Protein AF-A0A932P648-F1 (afdb_monomer_lite)

Foldseek 3Di:
DADDDDCLLDLPQVLLSLLLQLLSLLLRLLVVLAPPPCQLVSLLLSLQQCLLSLVLSLQLLLQLCVQLVPPCSVVSVVLSVVVNVVSVVLNVLCVVPSVSDGSVVVSVVCCVRVVCCSNPVSNVCSVSRVVRVRSSCSSVCRDLLDPDPQLVPDPLCVAAEEEEALPPSLSSNVVSLSVSNPRDHYDYDQALVVVVVVLVPDQHQAYEHEQDRPPDGVLVSLLVQCPDDPSSNPHAYEYEYADDDPVVQVSSVVSPHPYYDYPPDYSSNVSNRVSVRND

Structure (mmCIF, N/CA/C/O backbone):
data_AF-A0A932P648-F1
#
_entry.id   AF-A0A932P648-F1
#
loop_
_atom_site.group_PDB
_atom_site.id
_atom_site.type_symbol
_atom_site.label_atom_id
_atom_site.label_alt_id
_atom_site.label_comp_id
_atom_site.label_asym_id
_atom_site.label_entity_id
_atom_site.label_seq_id
_atom_site.pdbx_PDB_ins_code
_atom_site.Cartn_x
_atom_site.Cartn_y
_atom_site.Cartn_z
_atom_site.occupancy
_atom_site.B_iso_or_equiv
_atom_site.auth_seq_id
_atom_site.auth_comp_id
_atom_site.auth_asym_id
_atom_site.auth_atom_id
_atom_site.pdbx_PDB_model_num
ATOM 1 N N . MET A 1 1 ? 10.323 17.912 -2.238 1.00 56.91 1 MET A N 1
ATOM 2 C CA . MET A 1 1 ? 9.062 17.695 -2.976 1.00 56.91 1 MET A CA 1
ATOM 3 C C . MET A 1 1 ? 8.984 16.226 -3.322 1.00 56.91 1 MET A C 1
ATOM 5 O O . MET A 1 1 ? 9.987 15.708 -3.800 1.00 56.91 1 MET A O 1
ATOM 9 N N . GLY A 1 2 ? 7.863 15.578 -3.004 1.00 78.69 2 GLY A N 1
ATOM 10 C CA . GLY A 1 2 ? 7.605 14.198 -3.418 1.00 78.69 2 GLY A CA 1
ATOM 11 C C . GLY A 1 2 ? 7.355 14.097 -4.922 1.00 78.69 2 GLY A C 1
ATOM 12 O O . GLY A 1 2 ? 7.177 15.110 -5.605 1.00 78.69 2 GLY A O 1
ATOM 13 N N . ILE A 1 3 ? 7.339 12.875 -5.432 1.00 87.62 3 ILE A N 1
ATOM 14 C CA . ILE A 1 3 ? 6.993 12.567 -6.816 1.00 87.62 3 ILE A CA 1
ATOM 15 C C . ILE A 1 3 ? 5.484 12.716 -6.981 1.00 87.62 3 ILE A C 1
ATOM 17 O O . ILE A 1 3 ? 4.698 12.125 -6.244 1.00 87.62 3 ILE A O 1
ATOM 21 N N . THR A 1 4 ? 5.071 13.516 -7.956 1.00 90.38 4 THR A N 1
ATOM 22 C CA . THR A 1 4 ? 3.659 13.676 -8.312 1.00 90.38 4 THR A CA 1
ATOM 23 C C . THR A 1 4 ? 3.387 12.878 -9.577 1.00 90.38 4 THR A C 1
ATOM 25 O O . THR A 1 4 ? 4.132 13.011 -10.550 1.00 90.38 4 THR A O 1
ATOM 28 N N . TRP A 1 5 ? 2.333 12.057 -9.565 1.00 92.81 5 TRP A N 1
ATOM 29 C CA . TRP A 1 5 ? 1.884 11.353 -10.764 1.00 92.81 5 TRP A CA 1
ATOM 30 C C . TRP A 1 5 ? 1.593 12.344 -11.893 1.00 92.81 5 TRP A C 1
ATOM 32 O O . TRP A 1 5 ? 1.026 13.415 -11.669 1.00 92.81 5 TRP A O 1
ATOM 42 N N . SER A 1 6 ? 1.939 11.965 -13.117 1.00 93.38 6 SER A N 1
ATOM 43 C CA . SER A 1 6 ? 1.553 12.700 -14.316 1.00 93.38 6 SER A CA 1
ATOM 44 C C . SER A 1 6 ? 1.152 11.725 -15.412 1.00 93.38 6 SER A C 1
ATOM 46 O O . SER A 1 6 ? 1.630 10.596 -15.439 1.00 93.38 6 SER A O 1
ATOM 48 N N . GLU A 1 7 ? 0.340 12.176 -16.365 1.00 92.69 7 GLU A N 1
ATOM 49 C CA . GLU A 1 7 ? -0.078 11.352 -17.510 1.00 92.69 7 GLU A CA 1
ATOM 50 C C . GLU A 1 7 ? 1.094 10.872 -18.382 1.00 92.69 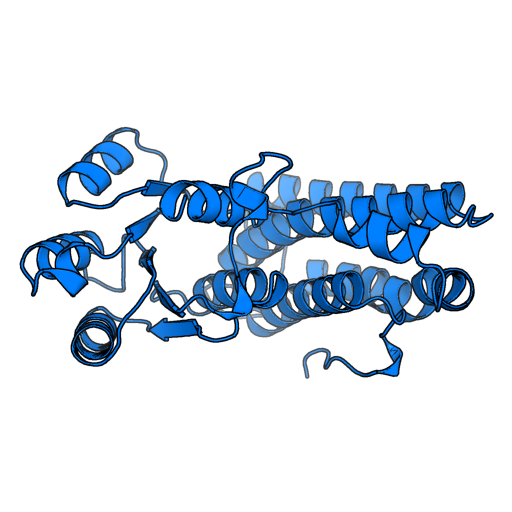7 GLU A C 1
ATOM 52 O O . GLU A 1 7 ? 0.955 9.911 -19.130 1.00 92.69 7 GLU A O 1
ATOM 57 N N . MET A 1 8 ? 2.277 11.485 -18.262 1.00 92.56 8 MET A N 1
ATOM 58 C CA . MET A 1 8 ? 3.493 11.002 -18.928 1.00 92.56 8 MET A CA 1
ATOM 59 C C . MET A 1 8 ? 4.001 9.670 -18.357 1.00 92.56 8 MET A C 1
ATOM 61 O O . MET A 1 8 ? 4.773 8.989 -19.021 1.00 92.56 8 MET A O 1
ATOM 65 N N . MET A 1 9 ? 3.585 9.314 -17.140 1.00 95.06 9 MET A N 1
ATOM 66 C CA . MET A 1 9 ? 3.902 8.040 -16.490 1.00 95.06 9 MET A CA 1
ATOM 67 C C . MET A 1 9 ? 2.865 6.955 -16.813 1.00 95.06 9 MET A C 1
ATOM 69 O O . MET A 1 9 ? 3.067 5.808 -16.438 1.00 95.06 9 MET A O 1
ATOM 73 N N . SER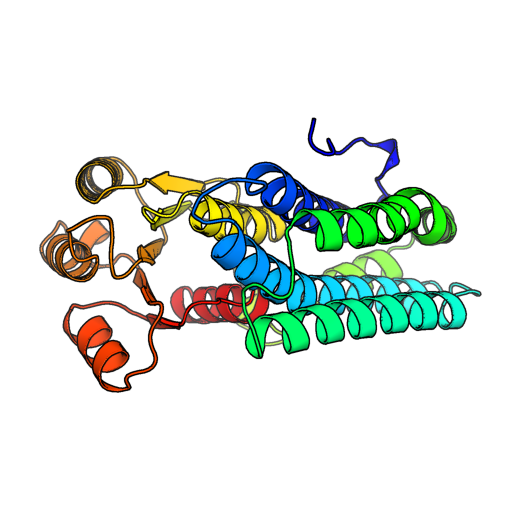 A 1 10 ? 1.769 7.287 -17.510 1.00 96.44 10 SER A N 1
ATOM 74 C CA . SER A 1 10 ? 0.724 6.318 -17.855 1.00 96.44 10 SER A CA 1
ATOM 75 C C . SER A 1 10 ? 1.139 5.424 -19.021 1.00 96.44 10 SER A C 1
ATOM 77 O O . SER A 1 10 ? 1.406 5.884 -20.142 1.00 96.44 10 SER A O 1
ATOM 79 N N . VAL A 1 11 ? 1.067 4.116 -18.792 1.00 96.25 11 VAL A N 1
ATOM 80 C CA . VAL A 1 11 ? 1.229 3.095 -19.836 1.00 96.25 11 VAL A CA 1
ATOM 81 C C . VAL A 1 11 ? -0.080 2.812 -20.579 1.00 96.25 11 VAL A C 1
ATOM 83 O O . VAL A 1 11 ? -0.128 1.975 -21.480 1.00 96.25 11 VAL A O 1
ATOM 86 N N . GLY A 1 12 ? -1.153 3.536 -20.247 1.00 93.94 12 GLY A N 1
ATOM 87 C CA . GLY A 1 12 ? -2.470 3.400 -20.869 1.00 93.94 12 GLY A CA 1
ATOM 88 C C . GLY A 1 12 ? -3.241 2.159 -20.418 1.00 93.94 12 GLY A C 1
ATOM 89 O O . GLY A 1 12 ? -4.198 1.762 -21.085 1.00 93.94 12 GLY A O 1
ATOM 90 N N . VAL A 1 13 ? -2.831 1.543 -19.305 1.00 93.88 13 VAL A N 1
ATOM 91 C CA . VAL A 1 13 ? -3.464 0.354 -18.726 1.00 93.88 13 VAL A CA 1
ATOM 92 C C . VAL A 1 13 ? -3.903 0.702 -17.303 1.00 93.88 13 VAL A C 1
ATOM 94 O O . VAL A 1 13 ? -3.060 0.739 -16.410 1.00 93.88 13 VAL A O 1
ATOM 97 N N . PRO A 1 14 ? -5.208 0.939 -17.053 1.00 91.06 14 PRO A N 1
ATOM 98 C CA . PRO A 1 14 ? -5.672 1.535 -15.797 1.00 91.06 14 PRO A CA 1
ATOM 99 C C . PRO A 1 14 ? -5.222 0.812 -14.523 1.00 91.06 14 PRO A C 1
ATOM 101 O O . PRO A 1 14 ? -4.906 1.464 -13.534 1.00 91.06 14 PRO A O 1
ATOM 104 N N . VAL A 1 15 ? -5.172 -0.525 -14.544 1.00 89.75 15 VAL A N 1
ATOM 105 C CA . VAL A 1 15 ? -4.728 -1.317 -13.385 1.00 89.75 15 VAL A CA 1
ATOM 106 C C . VAL A 1 15 ? -3.231 -1.162 -13.105 1.00 89.75 15 VAL A C 1
ATOM 108 O O . VAL A 1 15 ? -2.849 -1.110 -11.942 1.00 89.75 15 VAL A O 1
ATOM 111 N N . LEU A 1 16 ? -2.399 -1.021 -14.142 1.00 93.81 16 LEU A N 1
ATOM 112 C CA . LEU A 1 16 ? -0.959 -0.796 -13.988 1.00 93.81 16 LEU A CA 1
ATOM 113 C C . LEU A 1 16 ? -0.668 0.648 -13.581 1.00 93.81 16 LEU A C 1
ATOM 115 O O . LEU A 1 16 ? 0.118 0.872 -12.672 1.00 93.81 16 LEU A O 1
ATOM 119 N N . ASP A 1 17 ? -1.383 1.617 -14.159 1.00 94.50 17 ASP A N 1
ATOM 120 C CA . ASP A 1 17 ? -1.284 3.021 -13.746 1.00 94.50 17 ASP A CA 1
ATOM 121 C C . ASP A 1 17 ? -1.699 3.202 -12.271 1.00 94.50 17 ASP A C 1
ATOM 123 O O . ASP A 1 17 ? -1.156 4.053 -11.566 1.00 94.50 17 ASP A O 1
ATOM 127 N N . SER A 1 18 ? -2.667 2.411 -11.788 1.00 91.19 18 SER A N 1
ATOM 128 C CA . SER A 1 18 ? -3.030 2.357 -10.365 1.00 91.19 18 SER A CA 1
ATOM 129 C C . SER A 1 18 ? -1.881 1.804 -9.522 1.00 91.19 18 SER A C 1
ATOM 131 O O . SER A 1 18 ? -1.492 2.423 -8.533 1.00 91.19 18 SER A O 1
ATOM 133 N N . ASP A 1 19 ? -1.277 0.694 -9.954 1.00 93.06 19 ASP A N 1
ATOM 134 C CA . ASP A 1 19 ? -0.132 0.097 -9.264 1.00 93.06 19 ASP A CA 1
ATOM 135 C C . ASP A 1 19 ? 1.066 1.055 -9.198 1.00 93.06 19 ASP A C 1
ATOM 137 O O . ASP A 1 19 ? 1.663 1.228 -8.133 1.00 93.06 19 ASP A O 1
ATOM 141 N N . HIS A 1 20 ? 1.385 1.748 -10.295 1.00 95.12 20 HIS A N 1
ATOM 142 C CA . HIS A 1 20 ? 2.453 2.748 -10.326 1.00 95.12 20 HIS A CA 1
ATOM 143 C C . HIS A 1 20 ? 2.190 3.898 -9.347 1.00 95.12 20 HIS A C 1
ATOM 145 O O . HIS A 1 20 ? 3.106 4.323 -8.641 1.00 95.12 20 HIS A O 1
ATOM 151 N N . LYS A 1 21 ? 0.945 4.386 -9.251 1.00 92.88 21 LYS A N 1
ATOM 152 C CA . LYS A 1 21 ? 0.563 5.417 -8.267 1.00 92.88 21 LYS A CA 1
ATOM 153 C C . LYS A 1 21 ? 0.766 4.932 -6.835 1.00 92.88 21 LYS A C 1
ATOM 155 O O . LYS A 1 21 ? 1.306 5.684 -6.026 1.00 92.88 21 LYS A O 1
ATOM 160 N N . THR A 1 22 ? 0.395 3.689 -6.532 1.00 92.25 22 THR A N 1
ATOM 161 C CA . THR A 1 22 ? 0.629 3.078 -5.215 1.00 92.25 22 THR A CA 1
ATOM 162 C C . THR A 1 22 ? 2.115 2.995 -4.897 1.00 92.25 22 THR A C 1
ATOM 164 O O . THR A 1 22 ? 2.544 3.444 -3.834 1.00 92.25 22 THR A O 1
ATOM 167 N N . LEU A 1 23 ? 2.925 2.496 -5.831 1.00 93.06 23 LEU A N 1
ATOM 168 C CA . LEU A 1 23 ? 4.375 2.406 -5.670 1.00 93.06 23 LEU A CA 1
ATOM 169 C C . LEU A 1 23 ? 5.020 3.789 -5.453 1.00 93.06 23 LEU A C 1
ATOM 171 O O . LEU A 1 23 ? 5.858 3.954 -4.565 1.00 93.06 23 LEU A O 1
ATOM 175 N N . ILE A 1 24 ? 4.582 4.810 -6.195 1.00 93.38 24 ILE A N 1
ATOM 176 C CA . ILE A 1 24 ? 4.998 6.208 -5.995 1.00 93.38 24 ILE A CA 1
ATOM 177 C C . ILE A 1 24 ? 4.557 6.733 -4.620 1.00 93.38 24 ILE A C 1
ATOM 179 O O . ILE A 1 24 ? 5.319 7.442 -3.960 1.00 93.38 24 ILE A O 1
ATOM 183 N N . GLY A 1 25 ? 3.358 6.376 -4.156 1.00 92.38 25 GLY A N 1
ATOM 184 C CA . GLY A 1 25 ? 2.863 6.708 -2.818 1.00 92.38 25 GLY A CA 1
ATOM 185 C C . GLY A 1 25 ? 3.767 6.167 -1.707 1.00 92.38 25 GLY A C 1
ATOM 186 O O . GLY A 1 25 ? 4.141 6.918 -0.803 1.00 92.38 25 GLY A O 1
ATOM 187 N N . LEU A 1 26 ? 4.206 4.910 -1.828 1.00 91.75 26 LEU A N 1
ATOM 188 C CA . LEU A 1 26 ? 5.150 4.280 -0.895 1.00 91.75 26 LEU A CA 1
ATOM 189 C C . LEU A 1 26 ? 6.516 4.990 -0.884 1.00 91.75 26 LEU A C 1
ATOM 191 O O . LEU A 1 26 ? 7.085 5.229 0.182 1.00 91.75 26 LEU A O 1
ATOM 195 N N . ILE A 1 27 ? 7.023 5.402 -2.051 1.00 91.69 27 ILE A N 1
ATOM 196 C CA . ILE A 1 27 ? 8.249 6.216 -2.149 1.00 91.69 27 ILE A CA 1
ATOM 197 C C . ILE A 1 27 ? 8.059 7.574 -1.464 1.00 91.69 27 ILE A C 1
ATOM 199 O O . ILE A 1 27 ? 8.909 8.019 -0.692 1.00 91.69 27 ILE A O 1
ATOM 203 N N . ASN A 1 28 ? 6.936 8.243 -1.719 1.00 91.88 28 ASN A N 1
ATOM 204 C CA . ASN A 1 28 ? 6.641 9.538 -1.114 1.00 91.88 28 ASN A CA 1
ATOM 205 C C . ASN A 1 28 ? 6.544 9.458 0.410 1.00 91.88 28 ASN A C 1
ATOM 207 O O . ASN A 1 28 ? 6.913 10.420 1.086 1.00 91.88 28 ASN A O 1
ATOM 211 N N . LEU A 1 29 ? 6.080 8.331 0.950 1.00 90.38 29 LEU A N 1
ATOM 212 C CA . LEU A 1 29 ? 6.072 8.095 2.385 1.00 90.38 29 LEU A CA 1
ATOM 213 C C . LEU A 1 29 ? 7.490 8.010 2.960 1.00 90.38 29 LEU A C 1
ATOM 215 O O . LEU A 1 29 ? 7.786 8.744 3.900 1.00 90.38 29 LEU A O 1
ATOM 219 N N . LEU A 1 30 ? 8.385 7.213 2.359 1.00 91.25 30 LEU A N 1
ATOM 220 C CA . LEU A 1 30 ? 9.801 7.178 2.766 1.00 91.25 30 LEU A CA 1
ATOM 221 C C . LEU A 1 30 ? 10.429 8.570 2.755 1.00 91.25 30 LEU A C 1
ATOM 223 O O . LEU A 1 30 ? 11.247 8.904 3.604 1.00 91.25 30 LEU A O 1
ATOM 227 N N . GLN A 1 31 ? 10.066 9.396 1.776 1.00 91.88 31 GLN A N 1
ATOM 228 C CA . GLN A 1 31 ? 10.594 10.750 1.688 1.00 91.88 31 GLN A CA 1
ATOM 229 C C . GLN A 1 31 ? 10.118 11.647 2.834 1.00 91.88 31 GLN A C 1
ATOM 231 O O . GLN A 1 31 ? 10.888 12.497 3.283 1.00 91.88 31 GLN A O 1
ATOM 236 N N . ARG A 1 32 ? 8.876 11.477 3.300 1.00 90.88 32 ARG A N 1
ATOM 237 C CA . ARG A 1 32 ? 8.337 12.226 4.443 1.00 90.88 32 ARG A CA 1
ATOM 238 C C . ARG A 1 32 ? 8.923 11.762 5.770 1.00 90.88 32 ARG A C 1
ATOM 240 O O . ARG A 1 32 ? 9.131 12.605 6.630 1.00 90.88 32 ARG A O 1
ATOM 247 N N . SER A 1 33 ? 9.244 10.476 5.900 1.00 90.38 33 SER A N 1
ATOM 248 C CA . SER A 1 33 ? 9.780 9.914 7.141 1.00 90.38 33 SER A CA 1
ATOM 249 C C . SER A 1 33 ? 11.257 10.246 7.394 1.00 90.38 33 SER A C 1
ATOM 251 O O . SER A 1 33 ? 11.789 9.861 8.428 1.00 90.38 33 SER A O 1
ATOM 253 N N . ILE A 1 34 ? 11.961 10.915 6.467 1.00 91.62 34 ILE A N 1
ATOM 254 C CA . ILE A 1 34 ? 13.373 11.290 6.663 1.00 91.62 34 ILE A CA 1
ATOM 255 C C . ILE A 1 34 ? 13.502 12.226 7.867 1.00 91.62 34 ILE A C 1
ATOM 257 O O . ILE A 1 34 ? 13.027 13.361 7.822 1.00 91.62 34 ILE A O 1
ATOM 261 N N . GLY A 1 35 ? 14.279 11.807 8.867 1.00 87.06 35 GLY A N 1
ATOM 262 C CA . GLY A 1 35 ? 14.549 12.607 10.060 1.00 87.06 35 GLY A CA 1
ATOM 263 C C . GLY A 1 35 ? 13.378 12.699 11.040 1.00 87.06 35 GLY A C 1
ATOM 264 O O . GLY A 1 35 ? 13.458 13.502 11.965 1.00 87.06 35 GLY A O 1
ATOM 265 N N . ASP A 1 36 ? 12.325 11.909 10.827 1.00 88.00 36 ASP A N 1
ATOM 266 C CA . ASP A 1 36 ? 11.255 11.666 11.795 1.00 88.00 36 ASP A CA 1
ATOM 267 C C . ASP A 1 36 ? 11.743 10.655 12.853 1.00 88.00 36 ASP A C 1
ATOM 269 O O . ASP A 1 36 ? 12.551 9.771 12.545 1.00 88.00 36 ASP A O 1
ATOM 273 N N . ASP A 1 37 ? 11.243 10.750 14.085 1.00 85.25 37 ASP A N 1
ATOM 274 C CA . ASP A 1 37 ? 11.503 9.769 15.147 1.00 85.25 37 ASP A CA 1
ATOM 275 C C . ASP A 1 37 ? 11.028 8.362 14.734 1.00 85.25 37 ASP A C 1
ATOM 277 O O . ASP A 1 37 ? 11.589 7.348 15.158 1.00 85.25 37 ASP A O 1
ATOM 281 N N . GLU A 1 38 ? 10.046 8.291 13.831 1.00 85.38 38 GLU A N 1
ATOM 282 C CA . GLU A 1 38 ? 9.517 7.047 13.278 1.00 85.38 38 GLU A CA 1
ATOM 283 C C . GLU A 1 38 ? 10.192 6.584 11.973 1.00 85.38 38 GLU A C 1
ATOM 285 O O . GLU A 1 38 ? 9.715 5.631 11.347 1.00 85.38 38 GLU A O 1
ATOM 290 N N . GLU A 1 39 ? 11.307 7.201 11.547 1.00 90.69 39 GLU A N 1
ATOM 291 C CA . GLU A 1 39 ? 11.963 6.899 10.261 1.00 90.69 39 GLU A CA 1
ATOM 292 C C . GLU A 1 39 ? 12.154 5.389 10.048 1.00 90.69 39 GLU A C 1
ATOM 294 O O . GLU A 1 39 ? 11.800 4.853 8.997 1.00 90.69 39 GLU A O 1
ATOM 299 N N . TYR A 1 40 ? 12.684 4.680 11.047 1.00 90.94 40 TYR A N 1
ATOM 300 C CA . TYR A 1 40 ? 12.959 3.246 10.930 1.00 90.94 40 TYR A CA 1
ATOM 301 C C . TYR A 1 40 ? 11.696 2.406 10.818 1.00 90.94 40 TYR A C 1
ATOM 303 O O . TYR A 1 40 ? 11.670 1.443 10.054 1.00 90.94 40 TYR A O 1
ATOM 311 N N . ALA A 1 41 ? 10.646 2.742 11.565 1.00 86.56 41 ALA A N 1
ATOM 312 C CA . ALA A 1 41 ? 9.380 2.021 11.493 1.00 86.56 41 ALA A CA 1
ATOM 313 C C . ALA A 1 41 ? 8.736 2.202 10.109 1.00 86.56 41 ALA A C 1
ATOM 315 O O . ALA A 1 41 ? 8.265 1.232 9.502 1.00 86.56 41 ALA A O 1
ATOM 316 N N . ALA A 1 42 ? 8.804 3.423 9.567 1.00 88.12 42 ALA A N 1
ATOM 317 C CA . ALA A 1 42 ? 8.370 3.722 8.209 1.00 88.12 42 ALA A CA 1
ATOM 318 C C . ALA A 1 42 ? 9.196 2.948 7.166 1.00 88.12 42 ALA A C 1
ATOM 320 O O . ALA A 1 42 ? 8.618 2.343 6.265 1.00 88.12 42 ALA A O 1
ATOM 321 N N . VAL A 1 43 ? 10.528 2.887 7.311 1.00 92.50 43 VAL A N 1
ATOM 322 C CA . VAL A 1 43 ? 11.408 2.103 6.423 1.00 92.50 43 VAL A CA 1
ATOM 323 C C . VAL A 1 43 ? 11.010 0.631 6.397 1.00 92.50 43 VAL A C 1
ATOM 325 O O . VAL A 1 43 ? 10.808 0.085 5.312 1.00 92.50 43 VAL A O 1
ATOM 328 N N . GLY A 1 44 ? 10.859 -0.005 7.560 1.00 89.75 44 GLY A N 1
ATOM 329 C CA . GLY A 1 44 ? 10.479 -1.418 7.643 1.00 89.75 44 GLY A CA 1
ATOM 330 C C . GLY A 1 44 ? 9.133 -1.698 6.982 1.00 89.75 44 GLY A C 1
ATOM 331 O O . GLY A 1 44 ? 9.007 -2.621 6.173 1.00 89.75 44 GLY A O 1
ATOM 332 N N . SER A 1 45 ? 8.146 -0.849 7.268 1.00 86.62 45 SER A N 1
ATOM 333 C CA . SER A 1 45 ? 6.795 -0.981 6.722 1.00 86.62 45 SER A CA 1
ATOM 334 C C . SER A 1 45 ? 6.759 -0.761 5.206 1.00 86.62 45 SER A C 1
ATOM 336 O O . SER A 1 45 ? 6.101 -1.515 4.490 1.00 86.62 45 SER A O 1
ATOM 338 N N . VAL A 1 46 ? 7.507 0.219 4.687 1.00 90.69 46 VAL A N 1
ATOM 339 C CA . VAL A 1 46 ? 7.586 0.468 3.241 1.00 90.69 46 VAL A CA 1
ATOM 340 C C . VAL A 1 46 ? 8.347 -0.638 2.520 1.00 90.69 46 VAL A C 1
ATOM 342 O O . VAL A 1 46 ? 7.896 -1.069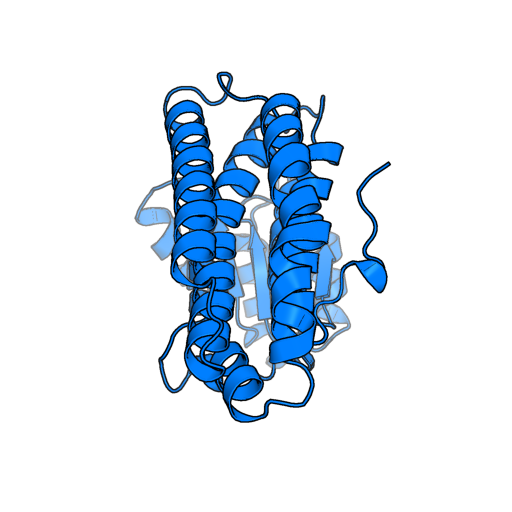 1.464 1.00 90.69 46 VAL A O 1
ATOM 345 N N . LEU A 1 47 ? 9.463 -1.136 3.061 1.00 92.12 47 LEU A N 1
ATOM 346 C CA . LEU A 1 47 ? 10.189 -2.254 2.449 1.00 92.12 47 LEU A CA 1
ATOM 347 C C . LEU A 1 47 ? 9.314 -3.510 2.366 1.00 92.12 47 LEU A C 1
ATOM 349 O O . LEU A 1 47 ? 9.313 -4.172 1.329 1.00 92.12 47 LEU A O 1
ATOM 353 N N . GLN A 1 48 ? 8.528 -3.797 3.411 1.00 88.56 48 GLN A N 1
ATOM 354 C CA . GLN A 1 48 ? 7.559 -4.893 3.386 1.00 88.56 48 GLN A CA 1
ATOM 355 C C . GLN A 1 48 ? 6.476 -4.660 2.323 1.00 88.56 48 GLN A C 1
ATOM 357 O O . GLN A 1 48 ? 6.223 -5.532 1.495 1.00 88.56 48 GLN A O 1
ATOM 362 N N . ALA A 1 49 ? 5.866 -3.471 2.295 1.00 87.50 49 ALA A N 1
ATOM 363 C CA . ALA A 1 49 ? 4.835 -3.143 1.315 1.00 87.50 49 ALA A CA 1
ATOM 364 C C . ALA A 1 49 ? 5.361 -3.207 -0.131 1.00 87.50 49 ALA A C 1
ATOM 366 O O . ALA A 1 49 ? 4.695 -3.769 -0.997 1.00 87.50 49 ALA A O 1
ATOM 367 N N . LEU A 1 50 ? 6.562 -2.680 -0.392 1.00 89.75 50 LEU A N 1
ATOM 368 C CA . LEU A 1 50 ? 7.201 -2.698 -1.711 1.00 89.75 50 LEU A CA 1
ATOM 369 C C . LEU A 1 50 ? 7.498 -4.114 -2.185 1.00 89.75 50 LEU A C 1
ATOM 371 O O . LEU A 1 50 ? 7.250 -4.413 -3.347 1.00 89.75 50 LEU A O 1
ATOM 375 N N . GLN A 1 51 ? 8.015 -4.975 -1.308 1.00 86.44 51 GLN A N 1
ATOM 376 C CA . GLN A 1 51 ? 8.324 -6.356 -1.656 1.00 86.44 51 GLN A CA 1
ATOM 377 C C . GLN A 1 51 ? 7.093 -7.089 -2.200 1.00 86.44 51 GLN A C 1
ATOM 379 O O . GLN A 1 51 ? 7.154 -7.694 -3.270 1.00 86.44 51 GLN A O 1
ATOM 384 N N . ASP A 1 52 ? 5.972 -7.000 -1.487 1.00 82.50 52 ASP A N 1
ATOM 385 C CA . ASP A 1 52 ? 4.753 -7.709 -1.868 1.00 82.50 52 ASP A CA 1
ATOM 386 C C . ASP A 1 52 ? 4.038 -7.050 -3.051 1.00 82.50 52 ASP A C 1
ATOM 388 O O . ASP A 1 52 ? 3.541 -7.738 -3.945 1.00 82.50 52 ASP A O 1
ATOM 392 N N . TYR A 1 53 ? 3.980 -5.716 -3.070 1.00 87.81 53 TYR A N 1
ATOM 393 C CA . TYR A 1 53 ? 3.238 -4.984 -4.093 1.00 87.81 53 TYR A CA 1
ATOM 394 C C . TYR A 1 53 ? 3.972 -4.975 -5.440 1.00 87.81 53 TYR A C 1
ATOM 396 O O . TYR A 1 53 ? 3.343 -5.188 -6.476 1.00 87.81 53 TYR A O 1
ATOM 404 N N . ALA A 1 54 ? 5.297 -4.788 -5.447 1.00 90.88 54 ALA A N 1
ATOM 405 C CA . ALA A 1 54 ? 6.078 -4.767 -6.684 1.00 90.88 54 ALA A CA 1
ATOM 406 C C . ALA A 1 54 ? 6.088 -6.136 -7.374 1.00 90.88 54 ALA A C 1
ATOM 408 O O . ALA A 1 54 ? 5.855 -6.205 -8.575 1.00 90.88 54 ALA A O 1
ATOM 409 N N . ALA A 1 55 ? 6.263 -7.231 -6.623 1.00 88.81 55 ALA A N 1
ATOM 410 C CA . ALA A 1 55 ? 6.249 -8.578 -7.196 1.00 88.81 55 ALA A CA 1
ATOM 411 C C . ALA A 1 55 ? 4.928 -8.888 -7.923 1.00 88.81 55 ALA A C 1
ATOM 413 O O . ALA A 1 55 ? 4.917 -9.488 -8.997 1.00 88.81 55 ALA A O 1
ATOM 414 N N . HIS A 1 56 ? 3.799 -8.450 -7.363 1.00 88.81 56 HIS A N 1
ATOM 415 C CA . HIS A 1 56 ? 2.503 -8.633 -8.008 1.00 88.81 56 HIS A CA 1
ATOM 416 C C . HIS A 1 56 ? 2.288 -7.711 -9.207 1.00 88.81 56 HIS A C 1
ATOM 418 O O . HIS A 1 56 ? 1.747 -8.147 -10.224 1.00 88.81 56 HIS A O 1
ATOM 424 N N . HIS A 1 57 ? 2.704 -6.450 -9.096 1.00 92.75 57 HIS A N 1
ATOM 425 C CA . HIS A 1 57 ? 2.686 -5.509 -10.210 1.00 92.75 57 HIS A CA 1
ATOM 426 C C . HIS A 1 57 ? 3.475 -6.063 -11.410 1.00 92.75 57 HIS A C 1
ATOM 428 O O . HIS A 1 57 ? 2.925 -6.179 -12.504 1.00 92.75 57 HIS A O 1
ATOM 434 N N . PHE A 1 58 ? 4.700 -6.537 -11.183 1.00 95.56 58 PHE A N 1
ATOM 435 C CA . PHE A 1 58 ? 5.530 -7.159 -12.215 1.00 95.56 58 PHE A CA 1
ATOM 436 C C . PHE A 1 58 ? 4.873 -8.401 -12.819 1.00 95.56 58 PHE A C 1
ATOM 438 O O . PHE A 1 58 ? 4.828 -8.540 -14.038 1.00 95.56 58 PHE A O 1
ATOM 445 N N . ALA A 1 59 ? 4.253 -9.260 -12.003 1.00 93.31 59 ALA A N 1
ATOM 446 C CA . ALA A 1 59 ? 3.516 -10.416 -12.514 1.00 93.31 59 ALA A CA 1
ATOM 447 C C . ALA A 1 59 ? 2.337 -10.016 -13.428 1.00 93.31 59 ALA A C 1
ATOM 449 O O . ALA A 1 59 ? 2.056 -10.702 -14.416 1.00 93.31 59 ALA A O 1
ATOM 450 N N . ARG A 1 60 ? 1.639 -8.908 -13.131 1.00 93.19 60 ARG A N 1
ATOM 451 C CA . ARG A 1 60 ? 0.592 -8.353 -14.010 1.00 93.19 60 ARG A CA 1
ATOM 452 C C . ARG A 1 60 ? 1.167 -7.862 -15.328 1.00 93.19 60 ARG A C 1
ATOM 454 O O . ARG A 1 60 ? 0.617 -8.189 -16.382 1.00 93.19 60 ARG A O 1
ATOM 461 N N . GLU A 1 61 ? 2.242 -7.084 -15.266 1.00 96.56 61 GLU A N 1
ATOM 462 C CA . GLU A 1 61 ? 2.908 -6.555 -16.453 1.00 96.56 61 GLU A CA 1
ATOM 463 C C . GLU A 1 61 ? 3.430 -7.670 -17.351 1.00 96.56 61 GLU A C 1
ATOM 465 O O . GLU A 1 61 ? 3.183 -7.665 -18.554 1.00 96.56 61 GLU A O 1
ATOM 470 N N . GLU A 1 62 ? 4.096 -8.665 -16.779 1.00 97.31 62 GLU A N 1
ATOM 471 C CA . GLU A 1 62 ? 4.665 -9.790 -17.515 1.00 97.31 62 GLU A CA 1
ATOM 472 C C . GLU A 1 62 ? 3.590 -10.642 -18.177 1.00 97.31 62 GLU A C 1
ATOM 474 O O . GLU A 1 62 ? 3.708 -10.969 -19.356 1.00 97.31 62 GLU A O 1
ATOM 479 N N . LYS A 1 63 ? 2.486 -10.921 -17.476 1.00 95.75 63 LYS A N 1
ATOM 480 C CA . LYS A 1 63 ? 1.351 -11.653 -18.051 1.00 95.75 63 LYS A CA 1
ATOM 481 C C . LYS A 1 63 ? 0.679 -10.875 -19.186 1.00 95.75 63 LYS A C 1
ATOM 483 O O . LYS A 1 63 ? 0.232 -11.458 -20.175 1.00 95.75 63 LYS A O 1
ATOM 488 N N . MET A 1 64 ? 0.602 -9.552 -19.064 1.00 96.69 64 MET A N 1
ATOM 489 C CA . MET A 1 64 ? 0.129 -8.676 -20.135 1.00 96.69 64 MET A CA 1
ATOM 490 C C . MET A 1 64 ? 1.082 -8.690 -21.336 1.00 96.69 64 MET A C 1
ATOM 492 O O . MET A 1 64 ? 0.627 -8.830 -22.473 1.00 96.69 64 MET A O 1
ATOM 496 N N . MET A 1 65 ? 2.386 -8.567 -21.088 1.00 97.88 65 MET A N 1
ATOM 497 C CA . MET A 1 65 ? 3.436 -8.619 -22.105 1.00 97.88 65 MET A CA 1
ATOM 498 C C . MET A 1 65 ? 3.455 -9.971 -22.830 1.00 97.88 65 MET A C 1
ATOM 500 O O . MET A 1 65 ? 3.591 -10.011 -24.052 1.00 97.88 65 MET A O 1
ATOM 504 N N . GLU A 1 66 ? 3.249 -11.077 -22.116 1.00 97.38 66 GLU A N 1
ATOM 505 C CA . GLU A 1 66 ? 3.094 -12.413 -22.697 1.00 97.38 66 GLU A CA 1
ATOM 506 C C . GLU A 1 66 ? 1.867 -12.473 -23.621 1.00 97.38 66 GLU A C 1
ATOM 508 O O . GLU A 1 66 ? 1.961 -12.923 -24.768 1.00 97.38 66 GLU A O 1
ATOM 513 N N . ALA A 1 67 ? 0.725 -11.945 -23.169 1.00 96.25 67 ALA A N 1
ATOM 514 C CA . ALA A 1 67 ? -0.526 -11.956 -23.924 1.00 96.25 67 ALA A CA 1
ATOM 515 C C . ALA A 1 67 ? -0.464 -11.157 -25.240 1.00 96.25 67 ALA A C 1
ATOM 517 O O . ALA A 1 67 ? -1.120 -11.542 -26.211 1.00 96.25 67 ALA A O 1
ATOM 518 N N . CYS A 1 68 ? 0.325 -10.077 -25.301 1.00 96.44 68 CYS A N 1
ATOM 519 C CA . CYS A 1 68 ? 0.589 -9.337 -26.543 1.00 96.44 68 CYS A CA 1
ATOM 520 C C . CYS A 1 68 ? 1.870 -9.779 -27.274 1.00 96.44 68 CYS A C 1
ATOM 522 O O . CYS A 1 68 ? 2.218 -9.190 -28.298 1.00 96.44 68 CYS A O 1
ATOM 524 N N . ARG A 1 69 ? 2.551 -10.832 -26.792 1.00 96.88 69 ARG A N 1
ATOM 525 C CA . ARG A 1 69 ? 3.809 -11.367 -27.347 1.00 96.88 69 ARG A CA 1
ATOM 526 C C . ARG A 1 69 ? 4.908 -10.308 -27.472 1.00 96.88 69 ARG A C 1
ATOM 528 O O . ARG A 1 69 ? 5.600 -10.233 -28.489 1.00 96.88 69 ARG A O 1
ATOM 535 N N . TYR A 1 70 ? 5.058 -9.481 -26.443 1.00 98.00 70 TYR A N 1
ATOM 536 C CA . TYR A 1 70 ? 6.061 -8.427 -26.405 1.00 98.00 70 TYR A CA 1
ATOM 537 C C . TYR A 1 70 ? 7.486 -9.015 -26.504 1.00 98.00 70 TYR A C 1
ATOM 539 O O . TYR A 1 70 ? 7.873 -9.841 -25.674 1.00 98.00 70 TYR A O 1
ATOM 547 N N . PRO A 1 71 ? 8.304 -8.601 -27.491 1.00 97.50 71 PRO A N 1
ATOM 548 C CA . PRO A 1 71 ? 9.561 -9.282 -27.823 1.00 97.50 71 PRO A CA 1
ATOM 549 C C . PRO A 1 71 ? 10.673 -9.124 -26.780 1.00 97.50 71 PRO A C 1
ATOM 551 O O . PRO A 1 71 ? 11.647 -9.869 -26.820 1.00 97.50 71 PRO A O 1
ATOM 554 N N . LEU A 1 72 ? 10.565 -8.150 -25.871 1.00 97.44 72 LEU A N 1
ATOM 555 C CA . LEU A 1 72 ? 11.577 -7.892 -24.841 1.00 97.44 72 LEU A CA 1
ATOM 556 C C . LEU A 1 72 ? 11.148 -8.381 -23.450 1.00 97.44 72 LEU A C 1
ATOM 558 O O . LEU A 1 72 ? 11.753 -7.962 -22.466 1.00 97.44 72 LEU A O 1
ATOM 562 N N . LEU A 1 73 ? 10.140 -9.260 -23.364 1.00 97.56 73 LEU A N 1
ATOM 563 C CA . LEU A 1 73 ? 9.623 -9.798 -22.100 1.00 97.56 73 LEU A CA 1
ATOM 564 C C . LEU A 1 73 ? 10.730 -10.385 -21.212 1.00 97.56 73 LEU A C 1
ATOM 566 O O . LEU A 1 73 ? 10.849 -9.976 -20.066 1.00 97.56 73 LEU A O 1
ATOM 570 N N . GLU A 1 74 ? 11.586 -11.270 -21.734 1.00 97.31 74 GLU A N 1
ATOM 571 C CA . GLU A 1 74 ? 12.650 -11.894 -20.924 1.00 97.31 74 GLU A CA 1
ATOM 572 C C . GLU A 1 74 ? 13.612 -10.861 -20.322 1.00 97.31 74 GLU A C 1
ATOM 574 O O . GLU A 1 74 ? 13.980 -10.936 -19.153 1.00 97.31 74 GLU A O 1
ATOM 579 N N . ARG A 1 75 ? 13.994 -9.843 -21.103 1.00 96.88 75 ARG A N 1
ATOM 580 C CA . ARG A 1 75 ? 14.849 -8.755 -20.609 1.00 96.88 75 ARG A CA 1
ATOM 581 C C . ARG A 1 75 ? 14.135 -7.913 -19.549 1.00 96.88 75 ARG A C 1
ATOM 583 O O . ARG A 1 75 ? 14.783 -7.426 -18.622 1.00 96.88 75 ARG A O 1
ATOM 590 N N . HIS A 1 76 ? 12.831 -7.712 -19.716 1.00 97.31 76 HIS A N 1
ATOM 591 C CA . HIS A 1 76 ? 12.005 -6.989 -18.760 1.00 97.31 76 HIS A CA 1
ATOM 592 C C . HIS A 1 76 ? 11.945 -7.752 -17.428 1.00 97.31 76 HIS A C 1
ATOM 594 O O . HIS A 1 76 ? 12.303 -7.192 -16.396 1.00 97.31 76 HIS A O 1
ATOM 600 N N . HIS A 1 77 ? 11.648 -9.051 -17.478 1.00 96.94 77 HIS A N 1
ATOM 601 C CA . HIS A 1 77 ? 11.615 -9.944 -16.320 1.00 96.94 77 HIS A CA 1
ATOM 602 C C . HIS A 1 77 ? 12.930 -9.932 -15.522 1.00 96.94 77 HIS A C 1
ATOM 604 O O . HIS A 1 77 ? 12.928 -9.702 -14.320 1.00 96.94 77 HIS A O 1
ATOM 610 N N . LEU A 1 78 ? 14.085 -10.019 -16.192 1.00 96.19 78 LEU A N 1
ATOM 611 C CA . LEU A 1 78 ? 15.389 -9.916 -15.514 1.00 96.19 78 LEU A CA 1
ATOM 612 C C . LEU A 1 78 ? 15.606 -8.566 -14.808 1.00 96.19 78 LEU A C 1
ATOM 614 O O . LEU A 1 78 ? 16.334 -8.477 -13.820 1.00 96.19 78 LEU A O 1
ATOM 618 N N . THR A 1 79 ? 15.004 -7.496 -15.333 1.00 95.94 79 THR A N 1
ATOM 619 C CA . THR A 1 79 ? 15.061 -6.171 -14.702 1.00 95.94 79 THR A CA 1
ATOM 620 C C . THR A 1 79 ? 14.230 -6.167 -13.416 1.00 95.94 79 THR A C 1
ATOM 622 O O . THR A 1 79 ? 14.703 -5.648 -12.403 1.00 95.94 79 THR A O 1
ATOM 625 N N . HIS A 1 80 ? 13.050 -6.796 -13.434 1.00 96.38 80 HIS A N 1
ATOM 626 C CA . HIS A 1 80 ? 12.193 -6.997 -12.262 1.00 96.38 80 HIS A CA 1
ATOM 627 C C . HIS A 1 80 ? 12.853 -7.854 -11.182 1.00 96.38 80 HIS A C 1
ATOM 629 O O . HIS A 1 80 ? 12.880 -7.444 -10.020 1.00 96.38 80 HIS A O 1
ATOM 635 N N . ASP A 1 81 ? 13.449 -8.987 -11.558 1.00 94.62 81 ASP A N 1
ATOM 636 C CA . ASP A 1 81 ? 14.144 -9.879 -10.623 1.00 94.62 81 ASP A CA 1
ATOM 637 C C . ASP A 1 81 ? 15.217 -9.122 -9.831 1.00 94.62 81 ASP A C 1
ATOM 639 O O . ASP A 1 81 ? 15.241 -9.162 -8.600 1.00 94.62 81 ASP A O 1
ATOM 643 N N . GLY A 1 82 ? 16.041 -8.325 -10.522 1.00 94.88 82 GLY A N 1
ATOM 644 C CA . GLY A 1 82 ? 17.070 -7.511 -9.875 1.00 94.88 82 GLY A CA 1
ATOM 645 C C . GLY A 1 82 ? 16.511 -6.474 -8.890 1.00 94.88 82 GLY A C 1
ATOM 646 O O . GLY A 1 82 ? 17.148 -6.177 -7.874 1.00 94.88 82 GLY A O 1
ATOM 647 N N . PHE A 1 83 ? 15.317 -5.926 -9.143 1.00 94.88 83 PHE A N 1
ATOM 648 C CA . PHE A 1 83 ? 14.648 -5.041 -8.186 1.00 94.88 83 PHE A CA 1
ATOM 649 C C . PHE A 1 83 ? 14.177 -5.797 -6.948 1.00 94.88 83 PHE A C 1
ATOM 651 O O . PHE A 1 83 ? 14.454 -5.360 -5.828 1.00 94.88 83 PHE A O 1
ATOM 658 N N . VAL A 1 84 ? 13.495 -6.929 -7.143 1.00 92.88 84 VAL A N 1
ATOM 659 C CA . VAL A 1 84 ? 12.971 -7.757 -6.049 1.00 92.88 84 VAL A CA 1
ATOM 660 C C . VAL A 1 84 ? 14.110 -8.233 -5.150 1.00 92.88 84 VAL A C 1
ATOM 662 O O . VAL A 1 84 ? 14.031 -8.073 -3.930 1.00 92.88 84 VAL A O 1
ATOM 665 N N . GLU A 1 85 ? 15.208 -8.722 -5.732 1.00 94.06 85 GLU A N 1
ATOM 666 C CA . GLU A 1 85 ? 16.413 -9.117 -4.995 1.00 94.06 85 GLU A CA 1
ATOM 667 C C . GLU A 1 85 ? 16.983 -7.959 -4.168 1.00 94.06 85 GLU A C 1
ATOM 669 O O . GLU A 1 85 ? 17.354 -8.130 -3.002 1.00 94.06 85 GLU A O 1
ATOM 674 N N . ARG A 1 86 ? 17.028 -6.749 -4.739 1.00 94.69 86 ARG A N 1
ATOM 675 C CA . ARG A 1 86 ? 17.574 -5.581 -4.045 1.00 94.69 86 ARG A CA 1
ATOM 676 C C . ARG A 1 86 ? 16.686 -5.116 -2.893 1.00 94.69 86 ARG A C 1
ATOM 678 O O . ARG A 1 86 ? 17.221 -4.791 -1.831 1.00 94.69 86 ARG A O 1
ATOM 685 N N . VAL A 1 87 ? 15.364 -5.096 -3.076 1.00 93.94 87 VAL A N 1
ATOM 686 C CA . VAL A 1 87 ? 14.406 -4.789 -1.999 1.00 93.94 87 VAL A CA 1
ATOM 687 C C . VAL A 1 87 ? 14.500 -5.839 -0.894 1.00 93.94 87 VAL A C 1
ATOM 689 O O . VAL A 1 87 ? 14.607 -5.475 0.276 1.00 93.94 87 VAL A O 1
ATOM 692 N N . GLN A 1 88 ? 14.560 -7.127 -1.247 1.00 93.31 88 GLN A N 1
ATOM 693 C CA . GLN A 1 88 ? 14.733 -8.213 -0.282 1.00 93.31 88 GLN A CA 1
ATOM 694 C C . GLN A 1 88 ? 16.035 -8.064 0.515 1.00 93.31 88 GLN A C 1
ATOM 696 O O . GLN A 1 88 ? 16.022 -8.237 1.732 1.00 93.31 88 GLN A O 1
ATOM 701 N N . ALA A 1 89 ? 17.147 -7.708 -0.132 1.00 94.62 89 ALA A N 1
ATOM 702 C CA . ALA A 1 89 ? 18.424 -7.494 0.546 1.00 94.62 89 ALA A CA 1
ATOM 703 C C . ALA A 1 89 ? 18.384 -6.303 1.520 1.00 94.62 89 ALA A C 1
ATOM 705 O O . ALA A 1 89 ? 18.972 -6.368 2.600 1.00 94.62 89 ALA A O 1
ATOM 706 N N . LEU A 1 90 ? 17.688 -5.216 1.164 1.00 94.94 90 LEU A N 1
ATOM 707 C CA . LEU A 1 90 ? 17.452 -4.096 2.081 1.00 94.94 90 LEU A CA 1
ATOM 708 C C . LEU A 1 90 ? 16.582 -4.526 3.266 1.00 94.94 90 LEU A C 1
ATOM 710 O O . LEU A 1 90 ? 16.903 -4.176 4.398 1.00 94.94 90 LEU A O 1
ATOM 714 N N . LYS A 1 91 ? 15.530 -5.314 3.020 1.00 92.88 91 LYS A N 1
ATOM 715 C CA . LYS A 1 91 ? 14.643 -5.826 4.069 1.00 92.88 91 LYS A CA 1
ATOM 716 C C . LYS A 1 91 ? 15.373 -6.747 5.046 1.00 92.88 91 LYS A C 1
ATOM 718 O O . LYS A 1 91 ? 15.249 -6.542 6.243 1.00 92.88 91 LYS A O 1
ATOM 723 N N . VAL A 1 92 ? 16.193 -7.679 4.557 1.00 94.50 92 VAL A N 1
ATOM 724 C CA . VAL A 1 92 ? 17.003 -8.564 5.419 1.00 94.50 92 VAL A CA 1
ATOM 725 C C . VAL A 1 92 ? 17.932 -7.752 6.315 1.00 94.50 92 VAL A C 1
ATOM 727 O O . VAL A 1 92 ? 17.942 -7.953 7.522 1.00 94.50 92 VAL A O 1
ATOM 730 N N . ARG A 1 93 ? 18.666 -6.787 5.747 1.00 95.44 93 ARG A N 1
ATOM 731 C CA . ARG A 1 93 ? 19.546 -5.913 6.537 1.00 95.44 93 ARG A CA 1
ATOM 732 C C . ARG A 1 93 ? 18.774 -5.126 7.594 1.00 95.44 93 ARG A C 1
ATOM 734 O O . ARG A 1 93 ? 19.238 -5.005 8.721 1.00 95.44 93 ARG A O 1
ATOM 741 N N . TYR A 1 94 ? 17.611 -4.593 7.220 1.00 94.06 94 TYR A N 1
ATOM 742 C CA . TYR A 1 94 ? 16.733 -3.901 8.153 1.00 94.06 94 TYR A CA 1
ATOM 743 C C . TYR A 1 94 ? 16.290 -4.824 9.292 1.00 94.06 94 TYR A C 1
ATOM 745 O O . TYR A 1 94 ? 16.376 -4.414 10.436 1.00 94.06 94 TYR A O 1
ATOM 753 N N . ASP A 1 95 ? 15.874 -6.059 9.005 1.00 91.44 95 ASP A N 1
ATOM 754 C CA . ASP A 1 95 ? 15.409 -7.008 10.027 1.00 91.44 95 ASP A CA 1
ATOM 755 C C . ASP A 1 95 ? 16.530 -7.451 10.981 1.00 91.44 95 ASP A C 1
ATOM 757 O O . ASP A 1 95 ? 16.277 -7.735 12.150 1.00 91.44 95 ASP A O 1
ATOM 761 N N . GLU A 1 96 ? 17.776 -7.498 10.501 1.00 95.00 96 GLU A N 1
ATOM 762 C CA . GLU A 1 96 ? 18.958 -7.771 11.328 1.00 95.00 96 GLU A CA 1
ATOM 763 C C . GLU A 1 96 ? 19.311 -6.592 12.249 1.00 95.00 96 GLU A C 1
ATOM 765 O O . GLU A 1 96 ? 19.660 -6.786 13.414 1.00 95.00 96 GLU A O 1
ATOM 770 N N . ASP A 1 97 ? 19.232 -5.369 11.725 1.00 94.50 97 ASP A N 1
ATOM 771 C CA . ASP A 1 97 ? 19.445 -4.126 12.461 1.00 94.50 97 ASP A CA 1
ATOM 772 C C . ASP A 1 97 ? 18.607 -3.015 11.823 1.00 94.50 97 ASP A C 1
ATOM 774 O O . ASP A 1 97 ? 18.922 -2.521 10.734 1.00 94.50 97 ASP A O 1
ATOM 778 N N . HIS A 1 98 ? 17.563 -2.579 12.535 1.00 91.19 98 HIS A N 1
ATOM 779 C CA . HIS A 1 98 ? 16.626 -1.559 12.056 1.00 91.19 98 HIS A CA 1
ATOM 780 C C . HIS A 1 98 ? 17.336 -0.236 11.729 1.00 91.19 98 HIS A C 1
ATOM 782 O O . HIS A 1 98 ? 16.878 0.527 10.881 1.00 91.19 98 HIS A O 1
ATOM 788 N N . SER A 1 99 ? 18.478 0.033 12.371 1.00 91.56 99 SER A N 1
ATOM 789 C CA . SER A 1 99 ? 19.298 1.218 12.138 1.00 91.56 99 SER A CA 1
ATOM 790 C C . SER A 1 99 ? 20.322 1.044 11.010 1.00 91.56 99 SER A C 1
ATOM 792 O O . SER A 1 99 ? 21.040 1.988 10.683 1.00 91.56 99 SER A O 1
ATOM 794 N N . SER A 1 100 ? 20.395 -0.119 10.365 1.00 94.00 100 SER A N 1
ATOM 795 C CA . SER A 1 100 ? 21.338 -0.363 9.269 1.00 94.00 100 SER A CA 1
ATOM 796 C C . SER A 1 100 ? 20.861 0.190 7.922 1.00 94.00 100 SER A C 1
ATOM 798 O O . SER A 1 100 ? 21.663 0.317 6.990 1.00 94.00 100 SER A O 1
ATOM 800 N N . VAL A 1 101 ? 19.570 0.522 7.807 1.00 94.38 101 VAL A N 1
ATOM 801 C CA . VAL A 1 101 ? 18.941 1.051 6.592 1.00 94.38 101 VAL A CA 1
ATOM 802 C C . VAL A 1 101 ? 18.237 2.365 6.916 1.00 94.38 101 VAL A C 1
ATOM 804 O O . VAL A 1 101 ? 17.396 2.433 7.808 1.00 94.38 101 VAL A O 1
ATOM 807 N N . ARG A 1 102 ? 18.587 3.429 6.187 1.00 94.38 102 ARG A N 1
ATOM 808 C CA . ARG A 1 102 ? 17.948 4.748 6.299 1.00 94.38 102 ARG A CA 1
ATOM 809 C C . ARG A 1 102 ? 16.982 4.987 5.148 1.00 94.38 102 ARG A C 1
ATOM 811 O O . ARG A 1 102 ? 17.195 4.501 4.033 1.00 94.38 102 ARG A O 1
ATOM 818 N N . ALA A 1 103 ? 15.983 5.837 5.373 1.00 93.69 103 ALA A N 1
ATOM 819 C CA . ALA A 1 103 ? 15.013 6.199 4.341 1.00 93.69 103 ALA A CA 1
ATOM 820 C C . ALA A 1 103 ? 15.693 6.804 3.099 1.00 93.69 103 ALA A C 1
ATOM 822 O O . ALA A 1 103 ? 15.321 6.496 1.966 1.00 93.69 103 ALA A O 1
ATOM 823 N N . ARG A 1 104 ? 16.756 7.599 3.288 1.00 92.88 104 ARG A N 1
ATOM 824 C CA . ARG A 1 104 ? 17.545 8.187 2.187 1.00 92.88 104 ARG A CA 1
ATOM 825 C C . ARG A 1 104 ? 18.214 7.149 1.283 1.00 92.88 104 ARG A C 1
ATOM 827 O O . ARG A 1 104 ? 18.271 7.360 0.068 1.00 92.88 104 ARG A O 1
ATOM 834 N N . ASP A 1 105 ? 18.698 6.046 1.847 1.00 89.44 105 ASP A N 1
ATOM 835 C CA . ASP A 1 105 ? 19.354 4.986 1.074 1.00 89.44 105 ASP A CA 1
ATOM 836 C C . ASP A 1 105 ? 18.327 4.252 0.210 1.00 89.44 105 ASP A C 1
ATOM 838 O O . ASP A 1 105 ? 18.544 4.055 -0.990 1.00 89.44 105 ASP A O 1
ATOM 842 N N . CYS A 1 106 ? 17.167 3.938 0.798 1.00 92.25 106 CYS A N 1
ATOM 843 C CA . CYS A 1 106 ? 16.030 3.371 0.078 1.00 92.25 106 CYS A CA 1
ATOM 844 C C . CYS A 1 106 ? 15.586 4.294 -1.060 1.00 92.25 106 CYS A C 1
ATOM 846 O O . CYS A 1 106 ? 15.479 3.849 -2.196 1.00 92.25 106 CYS A O 1
ATOM 848 N N . LEU A 1 107 ? 15.396 5.588 -0.796 1.00 91.62 107 LEU A N 1
ATOM 849 C CA . LEU A 1 107 ? 14.961 6.554 -1.810 1.00 91.62 107 LEU A CA 1
ATOM 850 C C . LEU A 1 107 ? 15.949 6.709 -2.957 1.00 91.62 107 LEU A C 1
ATOM 852 O O . LEU A 1 107 ? 15.529 6.839 -4.101 1.00 91.62 107 LEU A O 1
ATOM 856 N N . THR A 1 108 ? 17.252 6.694 -2.674 1.00 91.06 108 THR A N 1
ATOM 857 C CA . THR A 1 108 ? 18.275 6.791 -3.724 1.00 91.06 108 THR A CA 1
ATOM 858 C C . THR A 1 108 ? 18.145 5.629 -4.706 1.00 91.06 108 THR A C 1
ATOM 860 O O . THR A 1 108 ? 18.147 5.835 -5.919 1.00 91.06 108 THR A O 1
ATOM 863 N N . PHE A 1 109 ? 17.965 4.416 -4.184 1.00 91.38 109 PHE A N 1
ATOM 864 C CA . PHE A 1 109 ? 17.723 3.232 -4.999 1.00 91.38 109 PHE A CA 1
ATOM 865 C C . PHE A 1 109 ? 16.365 3.284 -5.715 1.00 91.38 109 PHE A C 1
ATOM 867 O O . PHE A 1 109 ? 16.317 3.132 -6.933 1.00 91.38 109 PHE A O 1
ATOM 874 N N . LEU A 1 110 ? 15.274 3.532 -4.987 1.00 90.00 110 LEU A N 1
ATOM 875 C CA . LEU A 1 110 ? 13.912 3.489 -5.525 1.00 90.00 110 LEU A CA 1
ATOM 876 C C . LEU A 1 110 ? 13.673 4.580 -6.572 1.00 90.00 110 LEU A C 1
ATOM 878 O O . LEU A 1 110 ? 13.103 4.296 -7.616 1.00 90.00 110 LEU A O 1
ATOM 882 N N . ASN A 1 111 ? 14.163 5.802 -6.361 1.00 87.56 111 ASN A N 1
ATOM 883 C CA . ASN A 1 111 ? 14.064 6.858 -7.370 1.00 87.56 111 ASN A CA 1
ATOM 884 C C . ASN A 1 111 ? 14.939 6.559 -8.589 1.00 87.56 111 ASN A C 1
ATOM 886 O O . ASN A 1 111 ? 14.523 6.811 -9.717 1.00 87.56 111 ASN A O 1
ATOM 890 N N . GLY A 1 112 ? 16.142 6.022 -8.367 1.00 85.44 112 GLY A N 1
ATOM 891 C CA . GLY A 1 112 ? 17.057 5.667 -9.449 1.00 85.44 112 GLY A CA 1
ATOM 892 C C . GLY A 1 112 ? 16.543 4.515 -10.311 1.00 85.44 112 GLY A C 1
ATOM 893 O O . GLY A 1 112 ? 16.752 4.525 -11.521 1.00 85.44 112 GLY A O 1
ATOM 894 N N . TRP A 1 113 ? 15.859 3.544 -9.704 1.00 93.25 113 TRP A N 1
ATOM 895 C CA . TRP A 1 113 ? 15.336 2.379 -10.407 1.00 93.25 113 TRP A CA 1
ATOM 896 C C . TRP A 1 113 ? 13.877 2.562 -10.828 1.00 93.25 113 TRP A C 1
ATOM 898 O O . TRP A 1 113 ? 13.616 2.608 -12.022 1.00 93.25 113 TRP A O 1
ATOM 908 N N . LEU A 1 114 ? 12.935 2.722 -9.891 1.00 89.19 114 LEU A N 1
ATOM 909 C CA . LEU A 1 114 ? 11.493 2.607 -10.154 1.00 89.19 114 LEU A CA 1
ATOM 910 C C . LEU A 1 114 ? 10.968 3.734 -11.033 1.00 89.19 114 LEU A C 1
ATOM 912 O O . LEU A 1 114 ? 10.277 3.488 -12.013 1.00 89.19 114 LEU A O 1
ATOM 916 N N . ILE A 1 115 ? 11.345 4.975 -10.734 1.00 88.06 115 ILE A N 1
ATOM 917 C CA . ILE A 1 115 ? 10.897 6.117 -11.540 1.00 88.06 115 ILE A CA 1
ATOM 918 C C . ILE A 1 115 ? 11.519 6.081 -12.932 1.00 88.06 115 ILE A C 1
ATOM 920 O O . ILE A 1 115 ? 10.839 6.356 -13.919 1.00 88.06 115 ILE A O 1
ATOM 924 N N . ASN A 1 116 ? 12.795 5.706 -13.030 1.00 91.12 116 ASN A N 1
ATOM 925 C CA . ASN A 1 116 ? 13.426 5.506 -14.326 1.00 91.12 116 ASN A CA 1
ATOM 926 C C . ASN A 1 116 ? 12.757 4.359 -15.098 1.00 91.12 116 ASN A C 1
ATOM 928 O O . ASN A 1 116 ? 12.519 4.496 -16.291 1.00 91.12 116 ASN A O 1
ATOM 932 N N . HIS A 1 117 ? 12.434 3.254 -14.434 1.00 94.81 117 HIS A N 1
ATOM 933 C CA . HIS A 1 117 ? 11.789 2.088 -15.024 1.00 94.81 117 HIS A CA 1
ATOM 934 C C . HIS A 1 117 ? 10.416 2.447 -15.605 1.00 94.81 117 HIS A C 1
ATOM 936 O O . HIS A 1 117 ? 10.253 2.343 -16.820 1.00 94.81 117 HIS A O 1
ATOM 942 N N . ILE A 1 118 ? 9.529 3.049 -14.806 1.00 93.94 118 ILE A N 1
ATOM 943 C CA . ILE A 1 118 ? 8.201 3.508 -15.248 1.00 93.94 118 ILE A CA 1
ATOM 944 C C . ILE A 1 118 ? 8.311 4.470 -16.434 1.00 93.94 118 ILE A C 1
ATOM 946 O O . ILE A 1 118 ? 7.661 4.303 -17.462 1.00 93.94 118 ILE A O 1
ATOM 950 N N . CYS A 1 119 ? 9.184 5.474 -16.334 1.00 93.25 119 CYS A N 1
ATOM 951 C CA . CYS A 1 119 ? 9.304 6.503 -17.367 1.00 93.25 119 CYS A CA 1
ATOM 952 C C . CYS A 1 119 ? 10.064 6.051 -18.626 1.00 93.25 119 CYS A C 1
ATOM 954 O O . CYS A 1 119 ? 10.091 6.798 -19.605 1.00 93.25 119 CYS A O 1
ATOM 956 N N . THR A 1 120 ? 10.718 4.883 -18.624 1.00 94.31 120 THR A N 1
ATOM 957 C CA . THR A 1 120 ? 11.552 4.439 -19.757 1.00 94.31 120 THR A CA 1
ATOM 958 C C . THR A 1 120 ? 11.280 3.006 -20.189 1.00 94.31 120 THR A C 1
ATOM 960 O O . THR A 1 120 ? 10.991 2.765 -21.357 1.00 94.31 120 THR A O 1
ATOM 963 N N . THR A 1 121 ? 11.385 2.046 -19.277 1.00 95.94 121 THR A N 1
ATOM 964 C CA . THR A 1 121 ? 11.297 0.615 -19.570 1.00 95.94 121 THR A CA 1
ATOM 965 C C . THR A 1 121 ? 9.854 0.231 -19.873 1.00 95.94 121 THR A C 1
ATOM 967 O O . THR A 1 121 ? 9.609 -0.352 -20.933 1.00 95.94 121 THR A O 1
ATOM 970 N N . ASP A 1 122 ? 8.911 0.673 -19.044 1.00 97.38 122 ASP A N 1
ATOM 971 C CA . ASP A 1 122 ? 7.483 0.350 -19.160 1.00 97.38 122 ASP A CA 1
ATOM 972 C C . ASP A 1 122 ? 6.865 1.020 -20.388 1.00 97.38 122 ASP A C 1
ATOM 974 O O . ASP A 1 122 ? 6.096 0.430 -21.152 1.00 97.38 122 ASP A O 1
ATOM 978 N N . MET A 1 123 ? 7.311 2.244 -20.681 1.00 96.94 123 MET A N 1
ATOM 979 C CA . MET A 1 123 ? 6.893 2.976 -21.877 1.00 96.94 123 MET A CA 1
ATOM 980 C C . MET A 1 123 ? 7.205 2.232 -23.182 1.00 96.94 123 MET A C 1
ATOM 982 O O . MET A 1 123 ? 6.515 2.451 -24.181 1.00 96.94 123 MET A O 1
ATOM 986 N N . ASN A 1 124 ? 8.182 1.317 -23.199 1.00 96.56 124 ASN A N 1
ATOM 987 C CA . ASN A 1 124 ? 8.500 0.542 -24.401 1.00 96.56 124 ASN A CA 1
ATOM 988 C C . ASN A 1 124 ? 7.390 -0.447 -24.782 1.00 96.56 124 ASN A C 1
ATOM 990 O O . ASN A 1 124 ? 7.169 -0.680 -25.974 1.00 96.56 124 ASN A O 1
ATOM 994 N N . TYR A 1 125 ? 6.669 -1.014 -23.806 1.00 96.38 125 TYR A N 1
ATOM 995 C CA . TYR A 1 125 ? 5.551 -1.914 -24.100 1.00 96.38 125 TYR A CA 1
ATOM 996 C C . TYR A 1 125 ? 4.244 -1.152 -24.361 1.00 96.38 125 TYR A C 1
ATOM 998 O O . TYR A 1 125 ? 3.316 -1.722 -24.931 1.00 96.38 125 TYR A O 1
ATOM 1006 N N . ARG A 1 126 ? 4.148 0.139 -24.001 1.00 96.19 126 ARG A N 1
ATOM 1007 C CA . ARG A 1 126 ? 2.917 0.951 -24.100 1.00 96.19 126 ARG A CA 1
ATOM 1008 C C . ARG A 1 126 ? 2.216 0.837 -25.458 1.00 96.19 126 ARG A C 1
ATOM 1010 O O . ARG A 1 126 ? 1.015 0.590 -25.530 1.00 96.19 126 ARG A O 1
ATOM 1017 N N . ALA A 1 127 ? 2.962 0.978 -26.554 1.00 95.75 127 ALA A N 1
ATOM 1018 C CA . ALA A 1 127 ? 2.402 0.896 -27.908 1.00 95.75 127 ALA A CA 1
ATOM 1019 C C . ALA A 1 127 ? 1.867 -0.504 -28.279 1.00 95.75 127 ALA A C 1
ATOM 1021 O O . ALA A 1 127 ? 1.048 -0.617 -29.186 1.00 95.75 127 ALA A O 1
ATOM 1022 N N . TRP A 1 128 ? 2.308 -1.557 -27.583 1.00 96.00 128 TRP A N 1
ATOM 1023 C CA . TRP A 1 128 ? 1.890 -2.945 -27.807 1.00 96.00 128 TRP A CA 1
ATOM 1024 C C . TRP A 1 128 ? 0.599 -3.313 -27.071 1.00 96.00 128 TRP A C 1
ATOM 1026 O O . TRP A 1 128 ? -0.071 -4.272 -27.452 1.00 96.00 128 TRP A O 1
ATOM 1036 N N . VAL A 1 129 ? 0.259 -2.577 -26.011 1.00 94.50 129 VAL A N 1
ATOM 1037 C CA . VAL A 1 129 ? -0.854 -2.922 -25.111 1.00 94.50 129 VAL A CA 1
ATOM 1038 C C . VAL A 1 129 ? -2.076 -2.034 -25.312 1.00 94.50 129 VAL A C 1
ATOM 1040 O O . VAL A 1 129 ? -3.205 -2.476 -25.088 1.00 94.50 129 VAL A O 1
ATOM 1043 N N . ILE A 1 130 ? -1.888 -0.806 -25.805 1.00 91.69 130 ILE A N 1
ATOM 1044 C CA . ILE A 1 130 ? -2.997 0.096 -26.125 1.00 91.69 130 ILE A CA 1
ATOM 1045 C C . ILE A 1 130 ? -3.887 -0.534 -27.201 1.00 91.69 130 ILE A C 1
ATOM 1047 O O . ILE A 1 130 ? -3.449 -0.838 -28.307 1.00 91.69 130 ILE A O 1
ATOM 1051 N N . GLY A 1 131 ? -5.163 -0.727 -26.863 1.00 88.88 131 GLY A N 1
ATOM 1052 C CA . GLY A 1 131 ? -6.150 -1.360 -27.741 1.00 88.88 131 GLY A CA 1
ATOM 1053 C C . GLY A 1 131 ? -6.066 -2.891 -27.809 1.00 88.88 131 GLY A C 1
ATOM 1054 O O . GLY A 1 131 ? -6.904 -3.508 -28.467 1.00 88.88 131 GLY A O 1
ATOM 1055 N N . HIS A 1 132 ? -5.120 -3.529 -27.110 1.00 94.19 132 HIS A N 1
ATOM 1056 C CA . HIS A 1 132 ? -4.966 -4.983 -27.111 1.00 94.19 132 HIS A CA 1
ATOM 1057 C C . HIS A 1 132 ? -5.814 -5.631 -26.005 1.00 94.19 132 HIS A C 1
ATOM 1059 O O . HIS A 1 132 ? -5.332 -5.927 -24.911 1.00 94.19 132 HIS A O 1
ATOM 1065 N N . SER A 1 133 ? -7.087 -5.911 -26.297 1.00 93.38 133 SER A N 1
ATOM 1066 C CA . SER A 1 133 ? -8.069 -6.421 -25.320 1.00 93.38 133 SER A CA 1
ATOM 1067 C C . SER A 1 133 ? -7.590 -7.632 -24.506 1.00 93.38 133 SER A C 1
ATOM 1069 O O . SER A 1 133 ? -7.780 -7.661 -23.294 1.00 93.38 133 SER A O 1
ATOM 1071 N N . GLY A 1 134 ? -6.915 -8.598 -25.140 1.00 93.25 134 GLY A N 1
ATOM 1072 C CA . GLY A 1 134 ? -6.367 -9.771 -24.447 1.00 93.25 134 GLY A CA 1
ATOM 1073 C C . GLY A 1 134 ? -5.274 -9.439 -23.424 1.00 93.25 134 GLY A C 1
ATOM 1074 O O . GLY A 1 134 ? -5.210 -10.074 -22.378 1.00 93.25 134 GLY A O 1
ATOM 1075 N N . ALA A 1 135 ? -4.464 -8.411 -23.685 1.00 93.25 135 ALA A N 1
ATOM 1076 C CA . ALA A 1 135 ? -3.391 -7.983 -22.793 1.00 93.25 135 ALA A CA 1
ATOM 1077 C C . ALA A 1 135 ? -3.964 -7.198 -21.605 1.00 93.25 135 ALA A C 1
ATOM 1079 O O . ALA A 1 135 ? -3.626 -7.471 -20.456 1.00 93.25 135 ALA A O 1
ATOM 1080 N N . LEU A 1 136 ? -4.925 -6.308 -21.873 1.00 92.56 136 LEU A N 1
ATOM 1081 C CA . LEU A 1 136 ? -5.663 -5.582 -20.835 1.00 92.56 136 LEU A CA 1
ATOM 1082 C C . LEU A 1 136 ? -6.399 -6.541 -19.885 1.00 92.56 136 LEU A C 1
ATOM 1084 O O . LEU A 1 136 ? -6.327 -6.388 -18.667 1.00 92.56 136 LEU A O 1
ATOM 1088 N N . ALA A 1 137 ? -7.067 -7.561 -20.434 1.00 90.12 137 ALA A N 1
ATOM 1089 C CA . ALA A 1 137 ? -7.735 -8.590 -19.640 1.00 90.12 137 ALA A CA 1
ATOM 1090 C C . ALA A 1 137 ? -6.739 -9.441 -18.834 1.00 90.12 137 ALA A C 1
ATOM 1092 O O . ALA A 1 137 ? -7.022 -9.798 -17.692 1.00 90.12 137 ALA A O 1
ATOM 1093 N N . ALA A 1 138 ? -5.566 -9.744 -19.400 1.00 91.88 138 ALA A N 1
ATOM 1094 C CA . ALA A 1 138 ? -4.515 -10.489 -18.714 1.00 91.88 138 ALA A CA 1
ATOM 1095 C C . ALA A 1 138 ? -3.961 -9.733 -17.493 1.00 91.88 138 ALA A C 1
ATOM 1097 O O . ALA A 1 138 ? -3.833 -10.344 -16.430 1.00 91.88 138 ALA A O 1
ATOM 1098 N N . ALA A 1 139 ? -3.714 -8.422 -17.623 1.00 90.56 139 ALA A N 1
ATOM 1099 C CA . ALA A 1 139 ? -3.308 -7.556 -16.511 1.00 90.56 139 ALA A CA 1
ATOM 1100 C C . ALA A 1 139 ? -4.390 -7.490 -15.419 1.00 90.56 139 ALA A C 1
ATOM 1102 O O . ALA A 1 139 ? -4.110 -7.682 -14.237 1.00 90.56 139 ALA A O 1
ATOM 1103 N N . ALA A 1 140 ? -5.646 -7.258 -15.818 1.00 86.69 140 ALA A N 1
ATOM 1104 C CA . ALA A 1 140 ? -6.768 -7.133 -14.889 1.00 86.69 140 ALA A CA 1
ATOM 1105 C C . ALA A 1 140 ? -7.112 -8.452 -14.171 1.00 86.69 140 ALA A C 1
ATOM 1107 O O . ALA A 1 140 ? -7.608 -8.433 -13.048 1.00 86.69 140 ALA A O 1
ATOM 1108 N N . GLY A 1 141 ? -6.834 -9.599 -14.798 1.00 84.25 141 GLY A N 1
ATOM 1109 C CA . GLY A 1 141 ? -7.158 -10.925 -14.267 1.00 84.25 141 GLY A CA 1
ATOM 1110 C C . GLY A 1 141 ? -6.259 -11.422 -13.129 1.00 84.25 141 GLY A C 1
ATOM 1111 O O . GLY A 1 141 ? -6.432 -12.552 -12.686 1.00 84.25 141 GLY A O 1
ATOM 1112 N N . LEU A 1 142 ? -5.272 -10.642 -12.681 1.00 80.50 142 LEU A N 1
ATOM 1113 C CA . LEU A 1 142 ? -4.455 -10.951 -11.504 1.00 80.50 142 LEU A CA 1
ATOM 1114 C C . LEU A 1 142 ? -4.842 -10.006 -10.359 1.00 80.50 142 LEU A C 1
ATOM 1116 O O . LEU A 1 142 ? -4.514 -8.819 -10.377 1.00 80.50 142 LEU A O 1
ATOM 1120 N N . SER A 1 143 ? -5.519 -10.521 -9.332 1.00 75.31 143 SER A N 1
ATOM 1121 C CA . SER A 1 143 ? -5.906 -9.736 -8.151 1.00 75.31 143 SER A CA 1
ATOM 1122 C C . SER A 1 143 ? -4.899 -9.887 -7.011 1.00 75.31 143 SER A C 1
ATOM 1124 O O . SER A 1 143 ? -4.523 -11.004 -6.656 1.00 75.31 143 SER A O 1
ATOM 1126 N N . MET A 1 144 ? -4.515 -8.766 -6.386 1.00 73.56 144 MET A N 1
ATOM 1127 C CA . MET A 1 144 ? -3.701 -8.761 -5.160 1.00 73.56 144 MET A CA 1
ATOM 1128 C C . MET A 1 144 ? -4.391 -9.487 -3.998 1.00 73.56 144 MET A C 1
ATOM 1130 O O . MET A 1 144 ? -3.733 -10.064 -3.135 1.00 73.56 144 MET A O 1
ATOM 1134 N N . ALA A 1 145 ? -5.726 -9.484 -3.980 1.00 63.19 145 ALA A N 1
ATOM 1135 C CA . ALA A 1 145 ? -6.525 -10.135 -2.947 1.00 63.19 145 ALA A CA 1
ATOM 1136 C C . ALA A 1 145 ? -6.640 -11.668 -3.144 1.00 63.19 145 ALA A C 1
ATOM 1138 O O . ALA A 1 145 ? -7.266 -12.349 -2.332 1.00 63.19 145 ALA A O 1
ATOM 1139 N N . GLY A 1 146 ? -5.992 -12.226 -4.178 1.00 57.94 146 GLY A N 1
ATOM 1140 C CA . GLY A 1 146 ? -5.880 -13.663 -4.450 1.00 57.94 146 GLY A CA 1
ATOM 1141 C C . GLY A 1 146 ? -6.848 -14.196 -5.517 1.00 57.94 146 GLY A C 1
ATOM 1142 O O . GLY A 1 146 ? -7.895 -13.615 -5.774 1.00 57.94 146 GLY A O 1
ATOM 1143 N N . ASN A 1 147 ? -6.511 -15.356 -6.100 1.00 47.69 147 ASN A N 1
ATOM 1144 C CA . ASN A 1 147 ? -7.273 -16.046 -7.166 1.00 47.69 147 ASN A CA 1
ATOM 1145 C C . ASN A 1 147 ? -8.457 -16.890 -6.640 1.00 47.69 147 ASN A C 1
ATOM 1147 O O . ASN A 1 147 ? -8.833 -17.912 -7.221 1.00 47.69 147 ASN A O 1
ATOM 1151 N N . GLY A 1 148 ? -9.011 -16.531 -5.483 1.00 46.31 148 GLY A N 1
ATOM 1152 C CA . GLY A 1 148 ? -10.209 -17.176 -4.954 1.00 46.31 148 GLY A CA 1
ATOM 1153 C C . GLY A 1 148 ? -11.452 -16.444 -5.447 1.00 46.31 148 GLY A C 1
ATOM 1154 O O . GLY A 1 148 ? -11.529 -15.230 -5.286 1.00 46.31 148 GLY A O 1
ATOM 1155 N N . ARG A 1 149 ? -12.467 -17.179 -5.927 1.00 46.62 149 ARG A N 1
ATOM 1156 C CA . ARG A 1 149 ? -13.786 -16.659 -6.369 1.00 46.62 149 ARG A CA 1
ATOM 1157 C C . ARG A 1 149 ? -14.442 -15.607 -5.449 1.00 46.62 149 ARG A C 1
ATOM 1159 O O . ARG A 1 149 ? -15.358 -14.926 -5.887 1.00 46.62 149 ARG A O 1
ATOM 1166 N N . LYS A 1 150 ? -14.034 -15.516 -4.176 1.00 47.91 150 LYS A N 1
ATOM 1167 C CA . LYS A 1 150 ? -14.553 -14.569 -3.176 1.00 47.91 150 LYS A CA 1
ATOM 1168 C C . LYS A 1 150 ? -13.809 -13.225 -3.126 1.00 47.91 150 LYS A C 1
ATOM 1170 O O . LYS A 1 150 ? -14.449 -12.207 -2.913 1.00 47.91 150 LYS A O 1
ATOM 1175 N N . ALA A 1 151 ? -12.493 -13.196 -3.342 1.00 48.06 151 ALA A N 1
ATOM 1176 C CA . ALA A 1 151 ? -11.710 -11.954 -3.305 1.00 48.06 151 ALA A CA 1
ATOM 1177 C C . ALA A 1 151 ? -11.875 -11.114 -4.587 1.00 48.06 151 ALA A C 1
ATOM 1179 O O . ALA A 1 151 ? -11.737 -9.895 -4.563 1.00 48.06 151 ALA A O 1
ATOM 1180 N N . GLU A 1 152 ? -12.231 -11.769 -5.695 1.00 52.75 152 GLU A N 1
ATOM 1181 C CA . GLU A 1 152 ? -12.615 -11.142 -6.967 1.00 52.75 152 GLU A CA 1
ATOM 1182 C C . GLU A 1 152 ? -14.006 -10.471 -6.921 1.00 52.75 152 GLU A C 1
ATOM 1184 O O . GLU A 1 152 ? -14.384 -9.800 -7.876 1.00 52.75 152 GLU A O 1
ATOM 1189 N N . ALA A 1 153 ? -14.769 -10.632 -5.830 1.00 64.19 153 ALA A N 1
ATOM 1190 C CA . ALA A 1 153 ? -16.143 -10.136 -5.705 1.00 64.19 153 ALA A CA 1
ATOM 1191 C C . ALA A 1 153 ? -16.281 -8.807 -4.935 1.00 64.19 153 ALA A C 1
ATOM 1193 O O . ALA A 1 153 ? -17.396 -8.301 -4.811 1.00 64.19 153 ALA A O 1
ATOM 1194 N N . ILE A 1 154 ? -15.190 -8.243 -4.402 1.00 80.19 154 ILE A N 1
ATOM 1195 C CA . ILE A 1 154 ? -15.249 -6.971 -3.669 1.00 80.19 154 ILE A CA 1
ATOM 1196 C C . ILE A 1 154 ? -15.306 -5.806 -4.658 1.00 80.19 154 ILE A C 1
ATOM 1198 O O . ILE A 1 154 ? -14.385 -5.596 -5.447 1.00 80.19 154 ILE A O 1
ATOM 1202 N N . ASP A 1 155 ? -16.366 -5.006 -4.565 1.00 87.00 155 ASP A N 1
ATOM 1203 C CA . ASP A 1 155 ? -16.480 -3.715 -5.246 1.00 87.00 155 ASP A CA 1
ATOM 1204 C C . ASP A 1 155 ? -15.695 -2.637 -4.474 1.00 87.00 155 ASP A C 1
ATOM 1206 O O . ASP A 1 155 ? -16.273 -1.820 -3.751 1.00 87.00 155 ASP A O 1
ATOM 1210 N N . TRP A 1 156 ? -14.359 -2.667 -4.592 1.00 89.62 156 TRP A N 1
ATOM 1211 C CA . TRP A 1 156 ? -13.443 -1.758 -3.881 1.00 89.62 156 TRP A CA 1
ATOM 1212 C C . TRP A 1 156 ? -13.833 -0.272 -3.980 1.00 89.62 156 TRP A C 1
ATOM 1214 O O . TRP A 1 156 ? -13.832 0.392 -2.942 1.00 89.62 156 TRP A O 1
ATOM 1224 N N . PRO A 1 157 ? -14.227 0.268 -5.154 1.00 90.81 157 PRO A N 1
ATOM 1225 C CA . PRO A 1 157 ? -14.676 1.657 -5.278 1.00 90.81 157 PRO A CA 1
ATOM 1226 C C . PRO A 1 157 ? -15.861 2.050 -4.396 1.00 90.81 157 PRO A C 1
ATOM 1228 O O . PRO A 1 157 ? -15.961 3.218 -4.010 1.00 90.81 157 PRO A O 1
ATOM 1231 N N . SER A 1 158 ? -16.761 1.111 -4.092 1.00 91.56 158 SER A N 1
ATOM 1232 C CA . SER A 1 158 ? -17.940 1.376 -3.260 1.00 91.56 158 SER A CA 1
ATOM 1233 C C . SER A 1 158 ? -17.635 1.399 -1.760 1.00 91.56 158 SER A C 1
ATOM 1235 O O . SER A 1 158 ? -18.362 2.055 -1.006 1.00 91.56 158 SER A O 1
ATOM 1237 N N . LEU A 1 159 ? -16.543 0.736 -1.362 1.00 94.31 159 LEU A N 1
ATOM 1238 C CA . LEU A 1 159 ? -16.209 0.431 0.020 1.00 94.31 159 LEU A CA 1
ATOM 1239 C C . LEU A 1 159 ? -15.863 1.685 0.828 1.00 94.31 159 LEU A C 1
ATOM 1241 O O . LEU A 1 159 ? -15.017 2.491 0.433 1.00 94.31 159 LEU A O 1
ATOM 1245 N N . ARG A 1 160 ? -16.495 1.820 1.995 1.00 95.69 160 ARG A N 1
ATOM 1246 C CA . ARG A 1 160 ? -16.253 2.869 2.988 1.00 95.69 160 ARG A CA 1
ATOM 1247 C C . ARG A 1 160 ? -15.434 2.318 4.141 1.00 95.69 160 ARG A C 1
ATOM 1249 O O . ARG A 1 160 ? -15.950 1.573 4.975 1.00 95.69 160 ARG A O 1
ATOM 1256 N N . VAL A 1 161 ? -14.168 2.714 4.201 1.00 97.38 161 VAL A N 1
ATOM 1257 C CA . VAL A 1 161 ? -13.206 2.203 5.183 1.00 97.38 161 VAL A CA 1
ATOM 1258 C C . VAL A 1 161 ? -12.836 3.296 6.177 1.00 97.38 161 VAL A C 1
ATOM 1260 O O . VAL A 1 161 ? -12.389 4.374 5.781 1.00 97.38 161 VAL A O 1
ATOM 1263 N N . LEU A 1 162 ? -12.992 2.999 7.467 1.00 97.81 162 LEU A N 1
ATOM 1264 C CA . LEU A 1 162 ? -12.432 3.800 8.551 1.00 97.81 162 LEU A CA 1
ATOM 1265 C C . LEU A 1 162 ? -11.105 3.180 8.996 1.00 97.81 162 LEU A C 1
ATOM 1267 O O . LEU A 1 162 ? -11.069 2.009 9.365 1.00 97.81 162 LEU A O 1
ATOM 1271 N N . VAL A 1 163 ? -10.027 3.956 8.976 1.00 97.94 163 VAL A N 1
ATOM 1272 C CA . VAL A 1 163 ? -8.712 3.568 9.498 1.00 97.94 163 VAL A CA 1
ATOM 1273 C C . VAL A 1 163 ? -8.446 4.367 10.770 1.00 97.94 163 VAL A C 1
ATOM 1275 O O . VAL A 1 163 ? -8.506 5.594 10.744 1.00 97.94 163 VAL A O 1
ATOM 1278 N N . VAL A 1 164 ? -8.167 3.678 11.872 1.00 97.88 164 VAL A N 1
ATOM 1279 C CA . VAL A 1 164 ? -7.861 4.265 13.182 1.00 97.88 164 VAL A CA 1
ATOM 1280 C C . VAL A 1 164 ? -6.443 3.858 13.558 1.00 97.88 164 VAL A C 1
ATOM 1282 O O . VAL A 1 164 ? -6.213 2.694 13.874 1.00 97.88 164 VAL A O 1
ATOM 1285 N N . ASP A 1 165 ? -5.494 4.783 13.479 1.00 95.44 165 ASP A N 1
ATOM 1286 C CA . ASP A 1 165 ? -4.081 4.512 13.761 1.00 95.44 165 ASP A CA 1
ATOM 1287 C C . ASP A 1 165 ? -3.382 5.837 14.094 1.00 95.44 165 ASP A C 1
ATOM 1289 O O . ASP A 1 165 ? -3.452 6.783 13.307 1.00 95.44 165 ASP A O 1
ATOM 1293 N N . ASP A 1 166 ? -2.771 5.944 15.272 1.00 93.38 166 ASP A N 1
ATOM 1294 C CA . ASP A 1 166 ? -2.060 7.149 15.717 1.00 93.38 166 ASP A CA 1
ATOM 1295 C C . ASP A 1 166 ? -0.715 7.331 15.002 1.00 93.38 166 ASP A C 1
ATOM 1297 O O . ASP A 1 166 ? -0.233 8.460 14.867 1.00 93.38 166 ASP A O 1
ATOM 1301 N N . ASN A 1 167 ? -0.149 6.252 14.457 1.00 89.75 167 ASN A N 1
ATOM 1302 C CA . ASN A 1 167 ? 1.019 6.319 13.600 1.00 89.75 167 ASN A CA 1
ATOM 1303 C C . ASN A 1 167 ? 0.613 6.811 12.202 1.00 89.75 167 ASN A C 1
ATOM 1305 O O . ASN A 1 167 ? 0.162 6.056 11.332 1.00 89.75 167 ASN A O 1
ATOM 1309 N N . VAL A 1 168 ? 0.820 8.107 11.962 1.00 90.00 168 VAL A N 1
ATOM 1310 C CA . VAL A 1 168 ? 0.478 8.770 10.693 1.00 90.00 168 VAL A CA 1
ATOM 1311 C C . VAL A 1 168 ? 1.146 8.083 9.500 1.00 90.00 168 VAL A C 1
ATOM 1313 O O . VAL A 1 168 ? 0.522 7.926 8.450 1.00 90.00 168 VAL A O 1
ATOM 1316 N N . ASN A 1 169 ? 2.396 7.634 9.647 1.00 87.38 169 ASN A N 1
ATOM 1317 C CA . ASN A 1 169 ? 3.128 6.988 8.562 1.00 87.38 169 ASN A CA 1
ATOM 1318 C C . ASN A 1 169 ? 2.478 5.659 8.158 1.00 87.38 169 ASN A C 1
ATOM 1320 O O . ASN A 1 169 ? 2.272 5.400 6.972 1.00 87.38 169 ASN A O 1
ATOM 1324 N N . PHE A 1 170 ? 2.111 4.829 9.130 1.00 88.75 170 PHE A N 1
ATOM 1325 C CA . PHE A 1 170 ? 1.497 3.529 8.901 1.00 88.75 170 PHE A CA 1
ATOM 1326 C C . PHE A 1 170 ? 0.053 3.654 8.403 1.00 88.75 170 PHE A C 1
ATOM 1328 O O . PHE A 1 170 ? -0.350 2.947 7.475 1.00 88.75 170 PHE A O 1
ATOM 1335 N N . ALA A 1 171 ? -0.704 4.611 8.939 1.00 92.75 171 ALA A N 1
ATOM 1336 C CA . ALA A 1 171 ? -2.040 4.926 8.455 1.00 92.75 171 ALA A CA 1
ATOM 1337 C C . ALA A 1 171 ? -2.031 5.326 6.964 1.00 92.75 171 ALA A C 1
ATOM 1339 O O . ALA A 1 171 ? -2.895 4.902 6.190 1.00 92.75 171 ALA A O 1
ATOM 1340 N N . GLU A 1 172 ? -1.008 6.074 6.537 1.00 91.25 172 GLU A N 1
ATOM 1341 C CA . GLU A 1 172 ? -0.792 6.436 5.133 1.00 91.25 172 GLU A CA 1
ATOM 1342 C C . GLU A 1 172 ? -0.377 5.243 4.254 1.00 91.25 172 GLU A C 1
ATOM 1344 O O . GLU A 1 172 ? -0.737 5.208 3.076 1.00 91.25 172 GLU A O 1
ATOM 1349 N N . ILE A 1 173 ? 0.314 4.229 4.794 1.00 90.75 173 ILE A N 1
ATOM 1350 C CA . ILE A 1 173 ? 0.579 2.966 4.071 1.00 90.75 173 ILE A CA 1
ATOM 1351 C C . ILE A 1 173 ? -0.732 2.246 3.778 1.00 90.75 173 ILE A C 1
ATOM 1353 O O . ILE A 1 173 ? -0.978 1.868 2.632 1.00 90.75 173 ILE A O 1
ATOM 1357 N N . ILE A 1 174 ? -1.587 2.084 4.793 1.00 93.62 174 ILE A N 1
ATOM 1358 C CA . ILE A 1 174 ? -2.899 1.443 4.634 1.00 93.62 174 ILE A CA 1
ATOM 1359 C C . ILE A 1 174 ? -3.717 2.193 3.583 1.00 93.62 174 ILE A C 1
ATOM 1361 O O . ILE A 1 174 ? -4.230 1.567 2.655 1.00 93.62 174 ILE A O 1
ATOM 1365 N N . ARG A 1 175 ? -3.789 3.527 3.684 1.00 94.38 175 ARG A N 1
ATOM 1366 C CA . ARG A 1 175 ? -4.445 4.381 2.683 1.00 94.38 175 ARG A CA 1
ATOM 1367 C C . ARG A 1 175 ? -3.900 4.109 1.282 1.00 94.38 175 ARG A C 1
ATOM 1369 O O . ARG A 1 175 ? -4.678 3.790 0.390 1.00 94.38 175 ARG A O 1
ATOM 1376 N N . THR A 1 176 ? -2.580 4.172 1.109 1.00 91.81 176 THR A N 1
ATOM 1377 C CA . THR A 1 176 ? -1.908 4.001 -0.190 1.00 91.81 176 THR A CA 1
ATOM 1378 C C . THR A 1 176 ? -2.220 2.638 -0.823 1.00 91.81 176 THR A C 1
ATOM 1380 O O . THR A 1 176 ? -2.454 2.549 -2.030 1.00 91.81 176 THR A O 1
ATOM 1383 N N . ILE A 1 177 ? -2.269 1.572 -0.017 1.00 90.69 177 ILE A N 1
ATOM 1384 C CA . ILE A 1 177 ? -2.621 0.220 -0.478 1.00 90.69 177 ILE A CA 1
ATOM 1385 C C . ILE A 1 177 ? -4.099 0.140 -0.887 1.00 90.69 177 ILE A C 1
ATOM 1387 O O . ILE A 1 177 ? -4.413 -0.417 -1.940 1.00 90.69 177 ILE A O 1
ATOM 1391 N N . LEU A 1 178 ? -5.009 0.682 -0.072 1.00 93.00 178 LEU A N 1
ATOM 1392 C CA . LEU A 1 178 ? -6.451 0.626 -0.327 1.00 93.00 178 LEU A CA 1
ATOM 1393 C C . LEU A 1 178 ? -6.863 1.480 -1.531 1.00 93.00 178 LEU A C 1
ATOM 1395 O O . LEU A 1 178 ? -7.642 1.028 -2.370 1.00 93.00 178 LEU A O 1
ATOM 1399 N N . GLU A 1 179 ? -6.300 2.677 -1.668 1.00 91.69 179 GLU A N 1
ATOM 1400 C CA . GLU A 1 179 ? -6.480 3.516 -2.856 1.00 91.69 179 GLU A CA 1
ATOM 1401 C C . GLU A 1 179 ? -5.936 2.814 -4.113 1.00 91.69 179 GLU A C 1
ATOM 1403 O O . GLU A 1 179 ? -6.558 2.886 -5.172 1.00 91.69 179 GLU A O 1
ATOM 1408 N N . GLY A 1 180 ? -4.845 2.048 -3.984 1.00 85.31 180 GLY A N 1
ATOM 1409 C CA . GLY A 1 180 ? -4.251 1.256 -5.066 1.00 85.31 180 GLY A CA 1
ATOM 1410 C C . GLY A 1 180 ? -5.165 0.198 -5.675 1.00 85.31 180 GLY A C 1
ATOM 1411 O O . GLY A 1 180 ? -5.149 -0.017 -6.890 1.00 85.31 180 GLY A O 1
ATOM 1412 N N . VAL A 1 181 ? -6.012 -0.425 -4.852 1.00 85.81 181 VAL A N 1
ATOM 1413 C CA . VAL A 1 181 ? -7.052 -1.362 -5.315 1.00 85.81 181 VAL A CA 1
ATOM 1414 C C . VAL A 1 181 ? -8.370 -0.672 -5.681 1.00 85.81 181 VAL A C 1
ATOM 1416 O O . VAL A 1 181 ? -9.315 -1.341 -6.093 1.00 85.81 181 VAL A O 1
ATOM 1419 N N . GLY A 1 182 ? -8.431 0.658 -5.577 1.00 88.00 182 GLY A N 1
ATOM 1420 C CA . GLY A 1 182 ? -9.548 1.477 -6.039 1.00 88.00 182 GLY A CA 1
ATOM 1421 C C . GLY A 1 182 ? -10.500 1.970 -4.952 1.00 88.00 182 GLY A C 1
ATOM 1422 O O . GLY A 1 182 ? -11.544 2.515 -5.301 1.00 88.00 182 GLY A O 1
ATOM 1423 N N . VAL A 1 183 ? -10.188 1.815 -3.660 1.00 92.81 183 VAL A N 1
ATOM 1424 C CA . VAL A 1 183 ? -11.016 2.385 -2.581 1.00 92.81 183 VAL A CA 1
ATOM 1425 C C . VAL A 1 183 ? -11.004 3.910 -2.677 1.00 92.81 183 VAL A C 1
ATOM 1427 O O . VAL A 1 183 ? -9.952 4.536 -2.613 1.00 92.81 183 VAL A O 1
ATOM 1430 N N . THR A 1 184 ? -12.187 4.521 -2.806 1.00 92.25 184 THR A N 1
ATOM 1431 C CA . THR A 1 184 ? -12.327 5.989 -2.934 1.00 92.25 184 THR A CA 1
ATOM 1432 C C . THR A 1 184 ? -12.905 6.666 -1.694 1.00 92.25 184 THR A C 1
ATOM 1434 O O . THR A 1 184 ? -12.875 7.891 -1.583 1.00 92.25 184 THR A O 1
ATOM 1437 N N . ARG A 1 185 ? -13.452 5.890 -0.751 1.00 95.00 185 ARG A N 1
ATOM 1438 C CA . ARG A 1 185 ? -14.144 6.399 0.440 1.00 95.00 185 ARG A CA 1
ATOM 1439 C C . ARG A 1 185 ? -13.425 5.949 1.704 1.00 95.00 185 ARG A C 1
ATOM 1441 O O . ARG A 1 185 ? -13.908 5.098 2.444 1.00 95.00 185 ARG A O 1
ATOM 1448 N N . LEU A 1 186 ? -12.260 6.533 1.943 1.00 95.62 186 LEU A N 1
ATOM 1449 C CA . LEU A 1 186 ? -11.419 6.213 3.088 1.00 95.62 186 LEU A CA 1
ATOM 1450 C C . LEU A 1 186 ? -11.287 7.420 4.016 1.00 95.62 186 LEU A C 1
ATOM 1452 O O . LEU A 1 186 ? -10.978 8.525 3.568 1.00 95.62 186 LEU A O 1
ATOM 1456 N N . LEU A 1 187 ? -11.500 7.199 5.312 1.00 97.00 187 LEU A N 1
ATOM 1457 C CA . LEU A 1 187 ? -11.194 8.172 6.356 1.00 97.00 187 LEU A CA 1
ATOM 1458 C C . LEU A 1 187 ? -10.144 7.586 7.289 1.00 97.00 187 LEU A C 1
ATOM 1460 O O . LEU A 1 187 ? -10.321 6.488 7.806 1.00 97.00 187 LEU A O 1
ATOM 1464 N N . THR A 1 188 ? -9.087 8.352 7.524 1.00 97.38 188 THR A N 1
ATOM 1465 C CA . THR A 1 188 ? -8.086 8.056 8.545 1.00 97.38 188 THR A CA 1
ATOM 1466 C C . THR A 1 188 ? -8.306 8.988 9.725 1.00 97.38 188 THR A C 1
ATOM 1468 O O . THR A 1 188 ? -8.474 10.192 9.529 1.00 97.38 188 THR A O 1
ATOM 1471 N N . VAL A 1 189 ? -8.296 8.436 10.931 1.00 97.62 189 VAL A N 1
ATOM 1472 C CA . VAL A 1 189 ? -8.292 9.175 12.195 1.00 97.62 189 VAL A CA 1
ATOM 1473 C C . VAL A 1 189 ? -7.164 8.648 13.079 1.00 97.62 189 VAL A C 1
ATOM 1475 O O . VAL A 1 189 ? -6.761 7.493 12.948 1.00 97.62 189 VAL A O 1
ATOM 1478 N N . HIS A 1 190 ? -6.660 9.496 13.972 1.00 96.94 190 HIS A N 1
ATOM 1479 C CA . HIS A 1 190 ? -5.435 9.232 14.738 1.00 96.94 190 HIS A CA 1
ATOM 1480 C C . HIS A 1 190 ? -5.670 9.124 16.251 1.00 96.94 190 HIS A C 1
ATOM 1482 O O . HIS A 1 190 ? -4.725 9.025 17.023 1.00 96.94 190 HIS A O 1
ATOM 1488 N N . ASP A 1 191 ? -6.932 9.147 16.683 1.00 97.62 191 ASP A N 1
ATOM 1489 C CA . ASP A 1 191 ? -7.324 8.994 18.080 1.00 97.62 191 ASP A CA 1
ATOM 1490 C C . ASP A 1 191 ? -8.716 8.345 18.197 1.00 97.62 191 ASP A C 1
ATOM 1492 O O . ASP A 1 191 ? -9.513 8.334 17.247 1.00 97.62 191 ASP A O 1
ATOM 1496 N N . LEU A 1 192 ? -9.020 7.776 19.369 1.00 97.25 192 LEU A N 1
ATOM 1497 C CA . LEU A 1 192 ? -10.282 7.062 19.577 1.00 97.25 192 LEU A CA 1
ATOM 1498 C C . LEU A 1 192 ? -11.491 7.997 19.707 1.00 97.25 192 LEU A C 1
ATOM 1500 O O . LEU A 1 192 ? -12.621 7.542 19.519 1.00 97.25 192 LEU A O 1
ATOM 1504 N N . ALA A 1 193 ? -11.307 9.277 20.039 1.00 96.69 193 ALA A N 1
ATOM 1505 C CA . ALA A 1 193 ? -12.412 10.231 20.109 1.00 96.69 193 ALA A CA 1
ATOM 1506 C C . ALA A 1 193 ? -12.932 10.547 18.699 1.00 96.69 193 ALA A C 1
ATOM 1508 O O . ALA A 1 193 ? -14.117 10.353 18.427 1.00 96.69 193 ALA A O 1
ATOM 1509 N N . ALA A 1 194 ? -12.034 10.889 17.776 1.00 96.81 194 ALA A N 1
ATOM 1510 C CA . ALA A 1 194 ? -12.334 11.090 16.366 1.00 96.81 194 ALA A CA 1
ATOM 1511 C C . ALA A 1 194 ? -12.927 9.829 15.717 1.00 96.81 194 ALA A C 1
ATOM 1513 O O . ALA A 1 194 ? -13.842 9.927 14.897 1.00 96.81 194 ALA A O 1
ATOM 1514 N N . ALA A 1 195 ? -12.466 8.635 16.110 1.00 97.12 195 ALA A N 1
ATOM 1515 C CA . ALA A 1 195 ? -13.059 7.379 15.653 1.00 97.12 195 ALA A CA 1
ATOM 1516 C C . ALA A 1 195 ? -14.524 7.229 16.096 1.00 97.12 195 ALA A C 1
ATOM 1518 O O . ALA A 1 195 ? -15.385 6.910 15.273 1.00 97.12 195 ALA A O 1
ATOM 1519 N N . ARG A 1 196 ? -14.834 7.494 17.373 1.00 95.69 196 ARG A N 1
ATOM 1520 C CA . ARG A 1 196 ? -16.212 7.447 17.902 1.00 95.69 196 ARG A CA 1
ATOM 1521 C C . ARG A 1 196 ? -17.116 8.464 17.200 1.00 95.69 196 ARG A C 1
ATOM 1523 O O . ARG A 1 196 ? -18.236 8.114 16.826 1.00 95.69 196 ARG A O 1
ATOM 1530 N N . ASP A 1 197 ? -16.616 9.674 16.959 1.00 95.19 197 ASP A N 1
ATOM 1531 C CA . ASP A 1 197 ? -17.344 10.717 16.230 1.00 95.19 197 ASP A CA 1
ATOM 1532 C C . ASP A 1 197 ? -17.637 10.295 14.780 1.00 95.19 197 ASP A C 1
ATOM 1534 O O . ASP A 1 197 ? -18.773 10.409 14.308 1.00 95.19 197 ASP A O 1
ATOM 1538 N N . ALA A 1 198 ? -16.646 9.730 14.080 1.00 95.31 198 ALA A N 1
ATOM 1539 C CA . ALA A 1 198 ? -16.803 9.228 12.715 1.00 95.31 198 ALA A CA 1
ATOM 1540 C C . ALA A 1 198 ? -17.817 8.072 12.622 1.00 95.31 198 ALA A C 1
ATOM 1542 O O . ALA A 1 198 ? -18.602 8.002 11.670 1.00 95.31 198 ALA A O 1
ATOM 1543 N N . LEU A 1 199 ? -17.827 7.179 13.615 1.00 94.06 199 LEU A N 1
ATOM 1544 C CA . LEU A 1 199 ? -18.759 6.051 13.709 1.00 94.06 199 LEU A CA 1
ATOM 1545 C C . LEU A 1 199 ? -20.199 6.490 14.022 1.00 94.06 199 LEU A C 1
ATOM 1547 O O . LEU A 1 199 ? -21.135 5.781 13.667 1.00 94.06 199 LEU A O 1
ATOM 1551 N N . GLY A 1 200 ? -20.395 7.661 14.638 1.00 84.31 200 GLY A N 1
ATOM 1552 C CA . GLY A 1 200 ? -21.726 8.205 14.928 1.00 84.31 200 GLY A CA 1
ATOM 1553 C C . GLY A 1 200 ? -22.449 8.818 13.722 1.00 84.31 200 GLY A C 1
ATOM 1554 O O . GLY A 1 200 ? -23.668 8.975 13.762 1.00 84.31 200 GLY A O 1
ATOM 1555 N N . GLY A 1 201 ? -21.722 9.183 12.658 1.00 72.38 201 GLY A N 1
ATOM 1556 C CA . GLY A 1 201 ? -22.265 9.961 11.536 1.00 72.38 201 GLY A CA 1
ATOM 1557 C C . GLY A 1 201 ? -22.321 9.255 10.178 1.00 72.38 201 GLY A C 1
ATOM 1558 O O . GLY A 1 201 ? -22.943 9.789 9.257 1.00 72.38 201 GLY A O 1
ATOM 1559 N N . GLN A 1 202 ? -21.664 8.101 9.999 1.00 67.25 202 GLN A N 1
ATOM 1560 C CA . GLN A 1 202 ? -21.477 7.489 8.676 1.00 67.25 202 GLN A CA 1
ATOM 1561 C C . GLN A 1 202 ? -21.672 5.964 8.681 1.00 67.25 202 GLN A C 1
ATOM 1563 O O . GLN A 1 202 ? -21.177 5.268 9.557 1.00 67.25 202 GLN A O 1
ATOM 1568 N N . GLY A 1 203 ? -22.366 5.439 7.661 1.00 86.19 203 GLY A N 1
ATOM 1569 C CA . GLY A 1 203 ? -22.429 4.000 7.383 1.00 86.19 203 GLY A CA 1
ATOM 1570 C C . GLY A 1 203 ? -21.106 3.516 6.795 1.00 86.19 203 GLY A C 1
ATOM 1571 O O . GLY A 1 203 ? -20.850 3.758 5.614 1.00 86.19 203 GLY A O 1
ATOM 1572 N N . TRP A 1 204 ? -20.269 2.920 7.639 1.00 95.12 204 TRP A N 1
ATOM 1573 C CA . TRP A 1 204 ? -18.997 2.294 7.283 1.00 95.12 204 TRP A CA 1
ATOM 1574 C C . TRP A 1 204 ? -19.217 0.838 6.880 1.00 95.12 204 TRP A C 1
ATOM 1576 O O . TRP A 1 204 ? -20.079 0.170 7.446 1.00 95.12 204 TRP A O 1
ATOM 1586 N N . ASP A 1 205 ? -18.413 0.341 5.944 1.00 95.56 205 ASP A N 1
ATOM 1587 C CA . ASP A 1 205 ? -18.440 -1.072 5.551 1.00 95.56 205 ASP A CA 1
ATOM 1588 C C . ASP A 1 205 ? -17.418 -1.893 6.343 1.00 95.56 205 ASP A C 1
ATOM 1590 O O . ASP A 1 205 ? -17.600 -3.090 6.546 1.00 95.56 205 ASP A O 1
ATOM 1594 N N . MET A 1 206 ? -16.343 -1.254 6.814 1.00 96.50 206 MET A N 1
ATOM 1595 C CA . MET A 1 206 ? -15.389 -1.858 7.739 1.00 96.50 206 MET A CA 1
ATOM 1596 C C . MET A 1 206 ? -14.562 -0.811 8.490 1.00 96.50 206 MET A C 1
ATOM 1598 O O . MET A 1 206 ? -14.398 0.327 8.040 1.00 96.50 206 MET A O 1
ATOM 1602 N N . MET A 1 207 ? -13.978 -1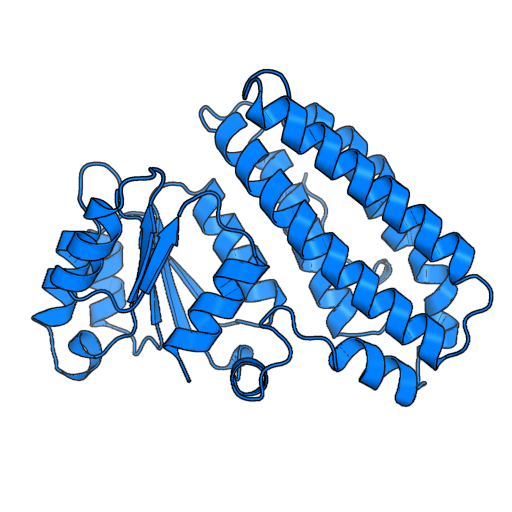.241 9.607 1.00 97.50 207 MET A N 1
ATOM 1603 C CA . MET A 1 207 ? -12.960 -0.501 10.345 1.00 97.50 207 MET A CA 1
ATOM 1604 C C . MET A 1 207 ? -11.659 -1.303 10.414 1.00 97.50 207 MET A C 1
ATOM 1606 O O . MET A 1 207 ? -11.664 -2.491 10.738 1.00 97.50 207 MET A O 1
ATOM 1610 N N . ILE A 1 208 ? -10.540 -0.640 10.147 1.00 98.00 208 ILE A N 1
ATOM 1611 C CA . ILE A 1 208 ? -9.192 -1.116 10.458 1.00 98.00 208 ILE A CA 1
ATOM 1612 C C . ILE A 1 208 ? -8.716 -0.288 11.644 1.00 98.00 208 ILE A C 1
ATOM 1614 O O . ILE A 1 208 ? -8.725 0.936 11.564 1.00 98.00 208 ILE A O 1
ATOM 1618 N N . CYS A 1 209 ? -8.340 -0.925 12.745 1.00 97.31 209 CYS A N 1
ATOM 1619 C CA . CYS A 1 209 ? -7.945 -0.216 13.958 1.00 97.31 209 CYS A CA 1
ATOM 1620 C C . CYS A 1 209 ? -6.633 -0.774 14.492 1.00 97.31 209 CYS A C 1
ATOM 1622 O O . CYS A 1 209 ? -6.489 -1.991 14.632 1.00 97.31 209 CYS A O 1
ATOM 1624 N N . ASP A 1 210 ? -5.693 0.106 14.818 1.00 95.44 210 ASP A N 1
ATOM 1625 C CA . ASP A 1 210 ? -4.526 -0.280 15.593 1.00 95.44 210 ASP A CA 1
ATOM 1626 C C . ASP A 1 210 ? -4.934 -0.674 17.013 1.00 95.44 210 ASP A C 1
ATOM 1628 O O . ASP A 1 210 ? -5.926 -0.204 17.578 1.00 95.44 210 ASP A O 1
ATOM 1632 N N . TRP A 1 211 ? -4.171 -1.587 17.593 1.00 94.31 211 TRP A N 1
ATOM 1633 C CA . TRP A 1 211 ? -4.376 -2.041 18.955 1.00 94.31 211 TRP A CA 1
ATOM 1634 C C . TRP A 1 211 ? -4.081 -0.941 19.969 1.00 94.31 211 T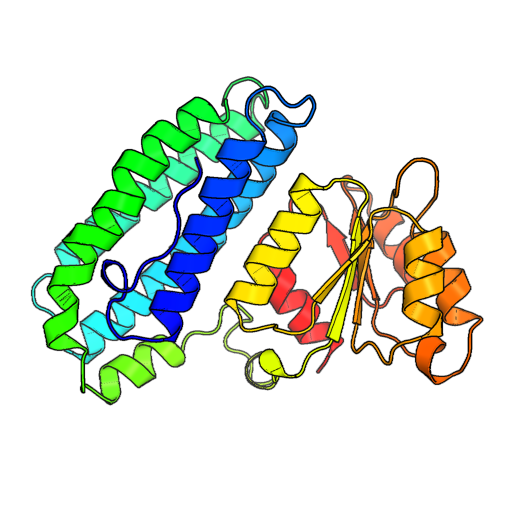RP A C 1
ATOM 1636 O O . TRP A 1 211 ? -4.795 -0.824 20.968 1.00 94.31 211 TRP A O 1
ATOM 1646 N N . HIS A 1 212 ? -3.013 -0.183 19.742 1.00 92.31 212 HIS A N 1
ATOM 1647 C CA . HIS A 1 212 ? -2.619 0.952 20.567 1.00 92.31 212 HIS A CA 1
ATOM 1648 C C . HIS A 1 212 ? -2.875 2.207 19.748 1.00 92.31 212 HIS A C 1
ATOM 1650 O O . HIS A 1 212 ? -2.489 2.252 18.591 1.00 92.31 212 HIS A O 1
ATOM 1656 N N . VAL A 1 213 ? -3.587 3.170 20.323 1.00 92.81 213 VAL A N 1
ATOM 1657 C CA . VAL A 1 213 ? -3.861 4.456 19.680 1.00 92.81 213 VAL A CA 1
ATOM 1658 C C . VAL A 1 213 ? -3.567 5.522 20.728 1.00 92.81 213 VAL A C 1
ATOM 1660 O O . VAL A 1 213 ? -4.391 5.790 21.609 1.00 92.81 213 VAL A O 1
ATOM 1663 N N . GLY A 1 214 ? -2.348 6.057 20.701 1.00 90.25 214 GLY A N 1
ATOM 1664 C CA . GLY A 1 214 ? -1.777 6.823 21.799 1.00 90.25 214 GLY A CA 1
ATOM 1665 C C . GLY A 1 214 ? -1.720 5.983 23.077 1.00 90.25 214 GLY A C 1
ATOM 1666 O O . GLY A 1 214 ? -1.220 4.861 23.094 1.00 90.25 214 GLY A O 1
ATOM 1667 N N . GLU A 1 215 ? -2.288 6.517 24.157 1.00 89.81 215 GLU A N 1
ATOM 1668 C CA . GLU A 1 215 ? -2.375 5.831 25.455 1.00 89.81 215 GLU A CA 1
ATOM 1669 C C . GLU A 1 215 ? -3.638 4.955 25.594 1.00 89.81 215 GLU A C 1
ATOM 1671 O O . GLU A 1 215 ? -3.828 4.284 26.611 1.00 89.81 215 GLU A O 1
ATOM 1676 N N . GLU A 1 216 ? -4.538 4.970 24.604 1.00 93.75 216 GLU A N 1
ATOM 1677 C CA . GLU A 1 216 ? -5.779 4.195 24.630 1.00 93.75 216 GLU A CA 1
ATOM 1678 C C . GLU A 1 216 ? -5.639 2.853 23.886 1.00 93.75 216 GLU A C 1
ATOM 1680 O O . GLU A 1 216 ? -4.830 2.685 22.971 1.00 93.75 216 GLU A O 1
ATOM 1685 N N . SER A 1 217 ? -6.479 1.876 24.251 1.00 94.81 217 SER A N 1
ATOM 1686 C CA . SER A 1 217 ? -6.553 0.595 23.543 1.00 94.81 217 SER A CA 1
ATOM 1687 C C . SER A 1 217 ? -7.662 0.597 22.493 1.00 94.81 217 SER A C 1
ATOM 1689 O O . SER A 1 217 ? -8.840 0.769 22.812 1.00 94.81 217 SER A O 1
ATOM 1691 N N . GLY A 1 218 ? -7.317 0.266 21.249 1.00 95.81 218 GLY A N 1
ATOM 1692 C CA . GLY A 1 218 ? -8.272 0.015 20.171 1.00 95.81 218 GLY A CA 1
ATOM 1693 C C . GLY A 1 218 ? -9.292 -1.076 20.514 1.00 95.81 218 GLY A C 1
ATOM 1694 O O . GLY A 1 218 ? -10.436 -1.012 20.067 1.00 95.81 218 GLY A O 1
ATOM 1695 N N . LEU A 1 219 ? -8.965 -2.029 21.399 1.00 96.06 219 LEU A N 1
ATOM 1696 C CA . LEU A 1 219 ? -9.941 -3.016 21.879 1.00 96.06 219 LEU A CA 1
ATOM 1697 C C . LEU A 1 219 ? -11.093 -2.390 22.672 1.00 96.06 219 LEU A C 1
ATOM 1699 O O . LEU A 1 219 ? -12.194 -2.944 22.696 1.00 96.06 219 LEU A O 1
ATOM 1703 N N . ASP A 1 220 ? -10.871 -1.252 23.323 1.00 96.75 220 ASP A N 1
ATOM 1704 C CA . ASP A 1 220 ? -11.943 -0.538 24.012 1.00 96.75 220 ASP A CA 1
ATOM 1705 C C . ASP A 1 220 ? -12.865 0.171 23.018 1.00 96.75 220 ASP A C 1
ATOM 1707 O O . ASP A 1 220 ? -14.081 0.188 23.232 1.00 96.75 220 ASP A O 1
ATOM 1711 N N . LEU A 1 221 ? -12.332 0.641 21.883 1.00 97.50 221 LEU A N 1
ATOM 1712 C CA . LEU A 1 221 ? -13.152 1.084 20.755 1.00 97.50 221 LEU A CA 1
ATOM 1713 C C . LEU A 1 221 ? -13.980 -0.075 20.186 1.00 97.50 221 LEU A C 1
ATOM 1715 O O . LEU A 1 221 ? -15.180 0.092 19.987 1.00 97.50 221 LEU A O 1
ATOM 1719 N N . VAL A 1 222 ? -13.397 -1.266 20.005 1.00 97.94 222 VAL A N 1
ATOM 1720 C CA . VAL A 1 222 ? -14.144 -2.457 19.550 1.00 97.94 222 VAL A CA 1
ATOM 1721 C C . VAL A 1 222 ? -15.313 -2.766 20.486 1.00 97.94 222 VAL A C 1
ATOM 1723 O O . VAL A 1 222 ? -16.452 -2.890 20.036 1.00 97.94 222 VAL A O 1
ATOM 1726 N N . LYS A 1 223 ? -15.070 -2.838 21.800 1.00 97.75 223 LYS A N 1
ATOM 1727 C CA . LYS A 1 223 ? -16.137 -3.091 22.786 1.00 97.75 223 LYS A CA 1
ATOM 1728 C C . LYS A 1 223 ? -17.205 -1.999 22.759 1.00 97.75 223 LYS A C 1
ATOM 1730 O O . LYS A 1 223 ? -18.381 -2.301 22.956 1.00 97.75 223 LYS A O 1
ATOM 1735 N N . TRP A 1 224 ? -16.810 -0.742 22.552 1.00 96.88 224 TRP A N 1
ATOM 1736 C CA . TRP A 1 224 ? -17.738 0.378 22.408 1.00 96.88 224 TRP A CA 1
ATOM 1737 C C . TRP A 1 224 ? -18.615 0.215 21.160 1.00 96.88 224 TRP A C 1
ATOM 1739 O O . TRP A 1 224 ? -19.837 0.274 21.283 1.00 96.88 224 TRP A O 1
ATOM 1749 N N . VAL A 1 225 ? -18.020 -0.112 20.005 1.00 96.81 225 VAL A N 1
ATOM 1750 C CA . VAL A 1 225 ? -18.733 -0.394 18.746 1.00 96.81 225 VAL A CA 1
ATOM 1751 C C . VAL A 1 225 ? -19.758 -1.509 18.939 1.00 96.81 225 VAL A C 1
ATOM 1753 O O . VAL A 1 225 ? -20.925 -1.340 18.597 1.00 96.81 225 VAL A O 1
ATOM 1756 N N . ARG A 1 226 ? -19.369 -2.623 19.574 1.00 97.25 226 ARG A N 1
ATOM 1757 C CA . ARG A 1 226 ? -20.257 -3.776 19.819 1.00 97.25 226 ARG A CA 1
ATOM 1758 C C . ARG A 1 226 ? -21.418 -3.493 20.779 1.00 97.25 226 ARG A C 1
ATOM 1760 O O . ARG A 1 226 ? -22.392 -4.238 20.770 1.00 97.25 226 ARG A O 1
ATOM 1767 N N . ARG A 1 227 ? -21.333 -2.440 21.599 1.00 96.12 227 ARG A N 1
ATOM 1768 C CA . ARG A 1 227 ? -22.427 -1.968 22.474 1.00 96.12 227 ARG A CA 1
ATOM 1769 C C . ARG A 1 227 ? -23.297 -0.891 21.819 1.00 96.12 227 ARG A C 1
ATOM 1771 O O . ARG A 1 227 ? -24.281 -0.473 22.427 1.00 96.12 227 ARG A O 1
ATOM 1778 N N . GLY A 1 228 ? -22.906 -0.413 20.640 1.00 92.44 228 GLY A N 1
ATOM 1779 C CA . GLY A 1 228 ? -23.605 0.625 19.897 1.00 92.44 228 GLY A CA 1
ATOM 1780 C C . GLY A 1 228 ? -24.893 0.139 19.217 1.00 92.44 228 GLY A C 1
ATOM 1781 O O . GLY A 1 228 ? -25.351 -0.983 19.448 1.00 92.44 228 GLY A O 1
ATOM 1782 N N . PRO A 1 229 ? -25.495 0.994 18.371 1.00 91.81 229 PRO A N 1
ATOM 1783 C CA . PRO A 1 229 ? -26.643 0.642 17.536 1.00 91.81 229 PRO A CA 1
ATOM 1784 C C . PRO A 1 229 ? -26.383 -0.600 16.660 1.00 91.81 229 PRO A C 1
ATOM 1786 O O . PRO A 1 229 ? -25.228 -0.859 16.328 1.00 91.81 229 PRO A O 1
ATOM 1789 N N . PRO A 1 230 ? -27.415 -1.377 16.266 1.00 91.19 230 PRO A N 1
ATOM 1790 C CA . PRO A 1 230 ? -27.230 -2.666 15.586 1.00 91.19 230 PRO A CA 1
ATOM 1791 C C . PRO A 1 230 ? -26.382 -2.629 14.307 1.00 91.19 230 PRO A C 1
ATOM 1793 O O . PRO A 1 230 ? -25.632 -3.565 14.046 1.00 91.19 230 PRO A O 1
ATOM 1796 N N . ASP A 1 231 ? -26.491 -1.563 13.521 1.00 89.00 231 ASP A N 1
ATOM 1797 C CA . ASP A 1 231 ? -25.709 -1.324 12.307 1.00 89.00 231 ASP A CA 1
ATOM 1798 C C . ASP A 1 231 ? -24.223 -1.099 12.617 1.00 89.00 231 ASP A C 1
ATOM 1800 O O . ASP A 1 231 ? -23.362 -1.747 12.026 1.00 89.00 231 ASP A O 1
ATOM 1804 N N . VAL A 1 232 ? -23.918 -0.264 13.612 1.00 91.88 232 VAL A N 1
ATOM 1805 C CA . VAL A 1 232 ? -22.544 -0.030 14.085 1.00 91.88 232 VAL A CA 1
ATOM 1806 C C . VAL A 1 232 ? -21.982 -1.285 14.760 1.00 91.88 232 VAL A C 1
ATOM 1808 O O . VAL A 1 232 ? -20.853 -1.691 14.495 1.00 91.88 232 VAL A O 1
ATOM 1811 N N . ALA A 1 233 ? -22.782 -1.966 15.580 1.00 94.88 233 ALA A N 1
ATOM 1812 C CA . ALA A 1 233 ? -22.382 -3.181 16.282 1.00 94.88 233 ALA A CA 1
ATOM 1813 C C . ALA A 1 233 ? -22.059 -4.343 15.331 1.00 94.88 233 ALA A C 1
ATOM 1815 O O . ALA A 1 233 ? -21.235 -5.187 15.686 1.00 94.88 233 ALA A O 1
ATOM 1816 N N . ALA A 1 234 ? -22.649 -4.374 14.133 1.00 94.25 234 ALA A N 1
ATOM 1817 C CA . ALA A 1 234 ? -22.370 -5.372 13.102 1.00 94.25 234 ALA A CA 1
ATOM 1818 C C . ALA A 1 234 ? -21.140 -5.052 12.231 1.00 94.25 234 ALA A C 1
ATOM 1820 O O . ALA A 1 234 ? -20.719 -5.917 11.463 1.00 94.25 234 ALA A O 1
ATOM 1821 N N . LEU A 1 235 ? -20.552 -3.855 12.354 1.00 96.12 235 LEU A N 1
ATOM 1822 C CA . LEU A 1 235 ? -19.427 -3.409 11.530 1.00 96.12 235 LEU A CA 1
ATOM 1823 C C . LEU A 1 235 ? -18.265 -4.424 11.568 1.00 96.12 235 LEU A C 1
ATOM 1825 O O . LEU A 1 235 ? -17.786 -4.743 12.665 1.00 96.12 235 LEU A O 1
ATOM 1829 N N . PRO A 1 236 ? -17.780 -4.920 10.416 1.00 97.12 236 PRO A N 1
ATOM 1830 C CA . PRO A 1 236 ? -16.558 -5.711 10.333 1.00 97.12 236 PRO A CA 1
ATOM 1831 C C . PRO A 1 236 ? -15.337 -4.931 10.834 1.00 97.12 236 PRO A C 1
ATOM 1833 O O . PRO A 1 236 ? -15.083 -3.809 10.395 1.00 97.12 236 PRO A O 1
ATOM 1836 N N . ILE A 1 237 ? -14.566 -5.525 11.749 1.00 97.81 237 ILE A N 1
ATOM 1837 C CA . ILE A 1 237 ? -13.381 -4.900 12.350 1.00 97.81 237 ILE A CA 1
ATOM 1838 C C . ILE A 1 237 ? -12.152 -5.788 12.163 1.00 97.81 237 ILE A C 1
ATOM 1840 O O . ILE A 1 237 ? -12.141 -6.941 12.607 1.00 97.81 237 ILE A O 1
ATOM 1844 N N . LEU A 1 238 ? -11.107 -5.212 11.568 1.00 97.25 238 LEU A N 1
ATOM 1845 C CA . LEU A 1 238 ? -9.750 -5.751 11.524 1.00 97.25 238 LEU A CA 1
ATOM 1846 C C . LEU A 1 238 ? -8.881 -5.028 12.559 1.00 97.25 238 LEU A C 1
ATOM 1848 O O . LEU A 1 238 ? -8.720 -3.812 12.474 1.00 97.25 238 LEU A O 1
ATOM 1852 N N . ILE A 1 239 ? -8.299 -5.770 13.502 1.00 96.31 239 ILE A N 1
ATOM 1853 C CA . ILE A 1 239 ? -7.303 -5.223 14.433 1.00 96.31 239 ILE A CA 1
ATOM 1854 C C . ILE A 1 239 ? -5.893 -5.446 13.898 1.00 96.31 239 ILE A C 1
ATOM 1856 O O . ILE A 1 239 ? -5.559 -6.560 13.493 1.00 96.31 239 ILE A O 1
ATOM 1860 N N . LEU A 1 240 ? -5.070 -4.399 13.941 1.00 93.75 240 LEU A N 1
ATOM 1861 C CA . LEU A 1 240 ? -3.638 -4.452 13.658 1.00 93.75 240 LEU A CA 1
ATOM 1862 C C . LEU A 1 240 ? -2.844 -4.368 14.968 1.00 93.75 240 LEU A C 1
ATOM 1864 O O . LEU A 1 240 ? -3.263 -3.683 15.892 1.00 93.75 240 LEU A O 1
ATOM 1868 N N . SER A 1 241 ? -1.727 -5.086 15.095 1.00 88.62 241 SER A N 1
ATOM 1869 C CA . SER A 1 241 ? -0.902 -5.068 16.317 1.00 88.62 241 SER A CA 1
ATOM 1870 C C . SER A 1 241 ? 0.568 -5.322 16.009 1.00 88.62 241 SER A C 1
ATOM 1872 O O . SER A 1 241 ? 0.869 -6.140 15.154 1.00 88.62 241 SER A O 1
ATOM 1874 N N . GLY A 1 242 ? 1.491 -4.657 16.706 1.00 78.81 242 GLY A N 1
ATOM 1875 C CA . GLY A 1 242 ? 2.935 -4.771 16.462 1.00 78.81 242 GLY A CA 1
ATOM 1876 C C . GLY A 1 242 ? 3.703 -5.808 17.292 1.00 78.81 242 GLY A C 1
ATOM 1877 O O . GLY A 1 242 ? 4.903 -5.611 17.462 1.00 78.81 242 GLY A O 1
ATOM 1878 N N . HIS A 1 243 ? 3.065 -6.831 17.884 1.00 69.44 243 HIS A N 1
ATOM 1879 C CA . HIS A 1 243 ? 3.770 -7.865 18.671 1.00 69.44 243 HIS A CA 1
ATOM 1880 C C . HIS A 1 243 ? 3.144 -9.275 18.609 1.00 69.44 243 HIS A C 1
ATOM 1882 O O . HIS A 1 243 ? 1.964 -9.462 18.940 1.00 69.44 243 HIS A O 1
ATOM 1888 N N . GLU A 1 244 ? 4.007 -10.270 18.365 1.00 55.69 244 GLU A N 1
ATOM 1889 C CA . GLU A 1 244 ? 3.724 -11.710 18.325 1.00 55.69 244 GLU A CA 1
ATOM 1890 C C . GLU A 1 244 ? 3.427 -12.275 19.719 1.00 55.69 244 GLU A C 1
ATOM 1892 O O . GLU A 1 244 ? 4.304 -12.765 20.438 1.00 55.69 244 GLU A O 1
ATOM 1897 N N . ARG A 1 245 ? 2.159 -12.273 20.128 1.00 62.00 245 ARG A N 1
ATOM 1898 C CA . ARG A 1 245 ? 1.690 -13.230 21.139 1.00 62.00 245 ARG A CA 1
ATOM 1899 C C . ARG A 1 245 ? 0.383 -13.839 20.672 1.00 62.00 245 ARG A C 1
ATOM 1901 O O . ARG A 1 245 ? -0.572 -13.113 20.419 1.00 62.00 245 ARG A O 1
ATOM 1908 N N . MET A 1 246 ? 0.306 -15.172 20.639 1.00 59.78 246 MET A N 1
ATOM 1909 C CA . MET A 1 246 ? -0.936 -15.914 20.353 1.00 59.78 246 MET A CA 1
ATOM 1910 C C . MET A 1 246 ? -2.120 -15.420 21.204 1.00 59.78 246 MET A C 1
ATOM 1912 O O . MET A 1 246 ? -3.249 -15.373 20.728 1.00 59.78 246 MET A O 1
ATOM 1916 N N . THR A 1 247 ? -1.848 -14.952 22.427 1.00 70.38 247 THR A N 1
ATOM 1917 C CA . THR A 1 247 ? -2.839 -14.339 23.322 1.00 70.38 247 THR A CA 1
ATOM 1918 C C . THR A 1 247 ? -3.498 -13.082 22.749 1.00 70.38 247 THR A C 1
ATOM 1920 O O . THR A 1 247 ? -4.642 -12.799 23.085 1.00 70.38 247 THR A O 1
ATOM 1923 N N . ASN A 1 248 ? -2.809 -12.317 21.898 1.00 82.94 248 ASN A N 1
ATOM 1924 C CA . ASN A 1 248 ? -3.325 -11.060 21.353 1.00 82.94 248 ASN A CA 1
ATOM 1925 C C . ASN A 1 248 ? -4.470 -11.318 20.371 1.00 82.94 248 ASN A C 1
ATOM 1927 O O . ASN A 1 248 ? -5.492 -10.636 20.434 1.00 82.94 248 ASN A O 1
ATOM 1931 N N . ARG A 1 249 ? -4.355 -12.353 19.529 1.00 88.50 249 ARG A N 1
ATOM 1932 C CA . ARG A 1 249 ? -5.434 -12.739 18.614 1.00 88.50 249 ARG A CA 1
ATOM 1933 C C . ARG A 1 249 ? -6.708 -13.085 19.378 1.00 88.50 249 ARG A C 1
ATOM 1935 O O . ARG A 1 249 ? -7.763 -12.528 19.084 1.00 88.50 249 ARG A O 1
ATOM 1942 N N . ASP A 1 250 ? -6.602 -13.964 20.372 1.00 90.31 250 ASP A N 1
ATOM 1943 C CA . ASP A 1 250 ? -7.758 -14.402 21.159 1.00 90.31 250 ASP A CA 1
ATOM 1944 C C . ASP A 1 250 ? -8.417 -13.224 21.884 1.00 90.31 250 ASP A C 1
ATOM 1946 O O . ASP A 1 250 ? -9.638 -13.091 21.872 1.00 90.31 250 ASP A O 1
ATOM 1950 N N . LEU A 1 251 ? -7.617 -12.318 22.454 1.00 91.81 251 LEU A N 1
ATOM 1951 C CA . LEU A 1 251 ? -8.112 -11.102 23.102 1.00 91.81 251 LEU A CA 1
ATOM 1952 C C . LEU A 1 251 ? -8.847 -10.164 22.130 1.00 91.81 251 LEU A C 1
ATOM 1954 O O . LEU A 1 251 ? -9.901 -9.638 22.493 1.00 91.81 251 LEU A O 1
ATOM 1958 N N . ALA A 1 252 ? -8.341 -9.973 20.907 1.00 93.31 252 ALA A N 1
ATOM 1959 C CA . ALA A 1 252 ? -9.021 -9.164 19.893 1.00 93.31 252 ALA A CA 1
ATOM 1960 C C . ALA A 1 252 ? -10.378 -9.766 19.503 1.00 93.31 252 ALA A C 1
ATOM 1962 O O . ALA A 1 252 ? -11.390 -9.061 19.478 1.00 93.31 252 ALA A O 1
ATOM 1963 N N . LEU A 1 253 ? -10.416 -11.077 19.256 1.00 93.69 253 LEU A N 1
ATOM 1964 C CA . LEU A 1 253 ? -11.651 -11.781 18.905 1.00 93.69 253 LEU A CA 1
ATOM 1965 C C . LEU A 1 253 ? -12.659 -11.765 20.066 1.00 93.69 253 LEU A C 1
ATOM 1967 O O . LEU A 1 253 ? -13.839 -11.501 19.848 1.00 93.69 253 LEU A O 1
ATOM 1971 N N . LEU A 1 254 ? -12.202 -11.955 21.309 1.00 94.81 254 LEU A N 1
ATOM 1972 C CA . LEU A 1 254 ? -13.041 -11.856 22.511 1.00 94.81 254 LEU A CA 1
ATOM 1973 C C . LEU A 1 254 ? -13.601 -10.446 22.735 1.00 94.81 254 LEU A C 1
ATOM 1975 O O . LEU A 1 254 ? -14.719 -10.306 23.229 1.00 94.81 254 LEU A O 1
ATOM 1979 N N . ALA A 1 255 ? -12.856 -9.398 22.369 1.00 96.25 255 ALA A N 1
ATOM 1980 C CA . ALA A 1 255 ? -13.357 -8.023 22.393 1.00 96.25 255 ALA A CA 1
ATOM 1981 C C . ALA A 1 255 ? -14.443 -7.772 21.331 1.00 96.25 255 ALA A C 1
ATOM 1983 O O . ALA A 1 255 ? -15.212 -6.818 21.460 1.00 96.25 255 ALA A O 1
ATOM 1984 N N . GLY A 1 256 ? -14.527 -8.640 20.318 1.00 96.81 256 GLY A N 1
ATOM 1985 C CA . GLY A 1 256 ? -15.514 -8.604 19.247 1.00 96.81 256 GLY A CA 1
ATOM 1986 C C . GLY A 1 256 ? -14.946 -8.240 17.877 1.00 96.81 256 GLY A C 1
ATOM 1987 O O . GLY A 1 256 ? -15.737 -7.994 16.967 1.00 96.81 256 GLY A O 1
ATOM 1988 N N . ALA A 1 257 ? -13.622 -8.181 17.699 1.00 96.94 257 ALA A N 1
ATOM 1989 C CA . ALA A 1 257 ? -13.031 -8.022 16.372 1.00 96.94 257 ALA A CA 1
ATOM 1990 C C . ALA A 1 257 ? -13.322 -9.254 15.502 1.00 96.94 257 ALA A C 1
ATOM 1992 O O . ALA A 1 257 ? -13.512 -10.359 16.009 1.00 96.94 257 ALA A O 1
ATOM 1993 N N . ASN A 1 258 ? -13.366 -9.065 14.186 1.00 96.12 258 ASN A N 1
ATOM 1994 C CA . ASN A 1 258 ? -13.666 -10.139 13.240 1.00 96.12 258 ASN A CA 1
ATOM 1995 C C . ASN A 1 258 ? -12.390 -10.809 12.719 1.00 96.12 258 ASN A C 1
ATOM 1997 O O . ASN A 1 258 ? -12.399 -11.997 12.411 1.00 96.12 258 ASN A O 1
ATOM 2001 N N . GLU A 1 259 ? -11.296 -10.055 12.622 1.00 93.19 259 GLU A N 1
ATOM 2002 C CA . GLU A 1 259 ? -9.984 -10.555 12.220 1.00 93.19 259 GLU A CA 1
ATOM 2003 C C . GLU A 1 259 ? -8.884 -9.769 12.942 1.00 93.19 259 GLU A C 1
ATOM 2005 O O . GLU A 1 259 ? -9.087 -8.647 13.420 1.00 93.19 259 GLU A O 1
ATOM 2010 N N . PHE A 1 260 ? -7.709 -10.381 13.013 1.00 92.75 260 PHE A N 1
ATOM 2011 C CA . PHE A 1 260 ? -6.501 -9.813 13.592 1.00 92.75 260 PHE A CA 1
ATOM 2012 C C . PHE A 1 260 ? -5.337 -9.985 12.617 1.00 92.75 260 PHE A C 1
ATOM 2014 O O . PHE A 1 260 ? -5.208 -11.033 11.978 1.00 92.75 260 PHE A O 1
ATOM 2021 N N . MET A 1 261 ? -4.469 -8.983 12.530 1.00 90.75 261 MET A N 1
ATOM 2022 C CA . MET A 1 261 ? -3.256 -9.044 11.731 1.00 90.75 261 MET A CA 1
ATOM 2023 C C . MET A 1 261 ? -2.100 -8.351 12.431 1.00 90.75 261 MET A C 1
ATOM 2025 O O . MET A 1 261 ? -2.262 -7.393 13.182 1.00 90.75 261 MET A O 1
ATOM 2029 N N . GLU A 1 262 ? -0.913 -8.858 12.161 1.00 86.81 262 GLU A N 1
ATOM 2030 C CA . GLU A 1 262 ? 0.303 -8.363 12.763 1.00 86.81 262 GLU A CA 1
ATOM 2031 C C . GLU A 1 262 ? 1.017 -7.346 11.874 1.00 86.81 262 GLU A C 1
ATOM 2033 O O . GLU A 1 262 ? 1.045 -7.487 10.650 1.00 86.81 262 GLU A O 1
ATOM 2038 N N . LYS A 1 263 ? 1.589 -6.319 12.508 1.00 84.25 263 LYS A N 1
ATOM 2039 C CA . LYS A 1 263 ? 2.481 -5.348 11.884 1.00 84.25 263 LYS A CA 1
ATOM 2040 C C . LYS A 1 263 ? 3.923 -5.896 11.910 1.00 84.25 263 LYS A C 1
ATOM 2042 O O . LYS A 1 263 ? 4.341 -6.400 12.949 1.00 84.25 263 LYS A O 1
ATOM 2047 N N . PRO A 1 264 ? 4.704 -5.738 10.826 1.00 78.81 264 PRO A N 1
ATOM 2048 C CA . PRO A 1 264 ? 4.362 -5.017 9.601 1.00 78.81 264 PRO A CA 1
ATOM 2049 C C . PRO A 1 264 ? 3.401 -5.810 8.707 1.00 78.81 264 PRO A C 1
ATOM 2051 O O . PRO A 1 264 ? 3.594 -6.991 8.430 1.00 78.81 264 PRO A O 1
ATOM 2054 N N . VAL A 1 265 ? 2.366 -5.128 8.218 1.00 80.12 265 VAL A N 1
ATOM 2055 C CA . VAL A 1 265 ? 1.351 -5.739 7.361 1.00 80.12 265 VAL A CA 1
ATOM 2056 C C . VAL A 1 265 ? 1.798 -5.672 5.903 1.00 80.12 265 VAL A C 1
ATOM 2058 O O . VAL A 1 265 ? 2.052 -4.587 5.381 1.00 80.12 265 VAL A O 1
ATOM 2061 N N . SER A 1 266 ? 1.82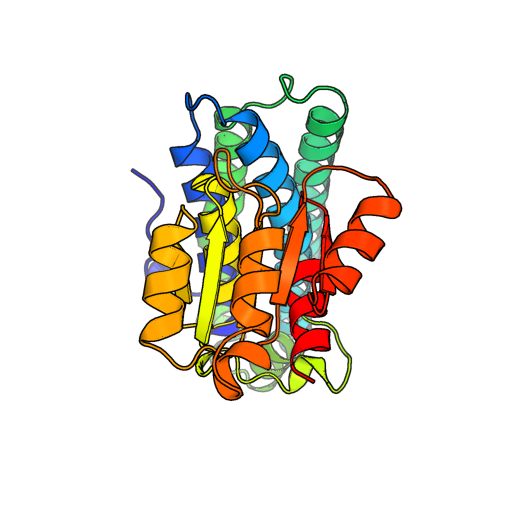5 -6.813 5.212 1.00 83.50 266 SER A N 1
ATOM 2062 C CA . SER A 1 266 ? 1.960 -6.813 3.754 1.00 83.50 266 SER A CA 1
ATOM 2063 C C . SER A 1 266 ? 0.671 -6.387 3.063 1.00 83.50 266 SER A C 1
ATOM 2065 O O . SER A 1 266 ? -0.430 -6.740 3.494 1.00 83.50 266 SER A O 1
ATOM 2067 N N . ALA A 1 267 ? 0.796 -5.705 1.920 1.00 85.25 267 ALA A N 1
ATOM 2068 C CA . ALA A 1 267 ? -0.358 -5.316 1.111 1.00 85.25 267 ALA A CA 1
ATOM 2069 C C . ALA A 1 267 ? -1.221 -6.523 0.726 1.00 85.25 267 ALA A C 1
ATOM 2071 O O . ALA A 1 267 ? -2.446 -6.485 0.827 1.00 85.25 267 ALA A O 1
ATOM 2072 N N . ARG A 1 268 ? -0.580 -7.635 0.357 1.00 84.06 268 ARG A N 1
ATOM 2073 C CA . ARG A 1 268 ? -1.274 -8.880 0.037 1.00 84.06 268 ARG A CA 1
ATOM 2074 C C . ARG A 1 268 ? -2.058 -9.421 1.233 1.00 84.06 268 ARG A C 1
ATOM 2076 O O . ARG A 1 268 ? -3.235 -9.743 1.082 1.00 84.06 268 ARG A O 1
ATOM 2083 N N . ASN A 1 269 ? -1.443 -9.522 2.414 1.00 86.19 269 ASN A N 1
ATOM 2084 C CA . ASN A 1 269 ? -2.135 -10.047 3.593 1.00 86.19 269 ASN A CA 1
ATOM 2085 C C . ASN A 1 269 ? -3.289 -9.139 4.009 1.00 86.19 269 ASN A C 1
ATOM 2087 O O . ASN A 1 269 ? -4.366 -9.668 4.284 1.00 86.19 269 ASN A O 1
ATOM 2091 N N . LEU A 1 270 ? -3.101 -7.814 3.964 1.00 90.69 270 LEU A N 1
ATOM 2092 C CA . LEU A 1 270 ? -4.153 -6.829 4.217 1.00 90.69 270 LEU A CA 1
ATOM 2093 C C . LEU A 1 270 ? -5.362 -7.064 3.314 1.00 90.69 270 LEU A C 1
ATOM 2095 O O . LEU A 1 270 ? -6.470 -7.284 3.798 1.00 90.69 270 LEU A O 1
ATOM 2099 N N . LEU A 1 271 ? -5.136 -7.083 2.000 1.00 89.81 271 LEU A N 1
ATOM 2100 C CA . LEU A 1 271 ? -6.196 -7.215 1.004 1.00 89.81 271 LEU A CA 1
ATOM 2101 C C . LEU A 1 271 ? -6.882 -8.582 1.069 1.00 89.81 271 LEU A C 1
ATOM 2103 O O . LEU A 1 271 ? -8.102 -8.658 0.953 1.00 89.81 271 LEU A O 1
ATOM 2107 N N . MET A 1 272 ? -6.136 -9.661 1.326 1.00 85.44 272 MET A N 1
ATOM 2108 C CA . MET A 1 272 ? -6.725 -10.980 1.581 1.00 85.44 272 MET A CA 1
ATOM 2109 C C . MET A 1 272 ? -7.538 -11.008 2.883 1.00 85.44 272 MET A C 1
ATOM 2111 O O . MET A 1 272 ? -8.566 -11.679 2.941 1.00 85.44 272 MET A O 1
ATOM 2115 N N . GLY A 1 273 ? -7.086 -10.316 3.932 1.00 89.25 273 GLY A N 1
ATOM 2116 C CA . GLY A 1 273 ? -7.801 -10.190 5.204 1.00 89.25 273 GLY A CA 1
ATOM 2117 C C . GLY A 1 273 ? -9.136 -9.474 5.033 1.00 89.25 273 GLY A C 1
ATOM 2118 O O . GLY A 1 273 ? -10.168 -9.992 5.450 1.00 89.25 273 GLY A O 1
ATOM 2119 N N . ILE A 1 274 ? -9.129 -8.349 4.316 1.00 92.06 274 ILE A N 1
ATOM 2120 C CA . ILE A 1 274 ? -10.340 -7.616 3.923 1.00 92.06 274 ILE A CA 1
ATOM 2121 C C . ILE A 1 274 ? -11.245 -8.498 3.054 1.00 92.06 274 ILE A C 1
ATOM 2123 O O . ILE A 1 274 ? -12.440 -8.613 3.317 1.00 92.06 274 ILE A O 1
ATOM 2127 N N . GLY A 1 275 ? -10.644 -9.211 2.097 1.00 87.81 275 GLY A N 1
ATOM 2128 C CA . GLY A 1 275 ? -11.261 -10.261 1.286 1.00 87.81 275 GLY A CA 1
ATOM 2129 C C . GLY A 1 275 ? -12.106 -11.248 2.086 1.00 87.81 275 GLY A C 1
ATOM 2130 O O . GLY A 1 275 ? -13.227 -11.565 1.705 1.00 87.81 275 GLY A O 1
ATOM 2131 N N . ARG A 1 276 ? -11.564 -11.746 3.201 1.00 85.12 276 ARG A N 1
ATOM 2132 C CA . ARG A 1 276 ? -12.249 -12.704 4.080 1.00 85.12 276 ARG A CA 1
ATOM 2133 C C . ARG A 1 276 ? -13.317 -12.060 4.957 1.00 85.12 276 ARG A C 1
ATOM 2135 O O . ARG A 1 276 ? -14.295 -12.724 5.272 1.00 85.12 276 ARG A O 1
ATOM 2142 N N . LEU A 1 277 ? -13.113 -10.811 5.369 1.00 88.25 277 LEU A N 1
ATOM 2143 C CA . LEU A 1 277 ? -14.028 -10.084 6.251 1.00 88.25 277 LEU A CA 1
ATOM 2144 C C . LEU A 1 277 ? -15.347 -9.709 5.574 1.00 88.25 277 LEU A C 1
ATOM 2146 O O . LEU A 1 277 ? -16.373 -9.654 6.247 1.00 88.25 277 LEU A O 1
ATOM 2150 N N . LEU A 1 278 ? -15.311 -9.438 4.269 1.00 86.94 278 LEU A N 1
ATOM 2151 C CA . LEU A 1 278 ? -16.438 -8.880 3.519 1.00 86.94 278 LEU A CA 1
ATOM 2152 C C . LEU A 1 278 ? -17.170 -9.904 2.623 1.00 86.94 278 LEU A C 1
ATOM 2154 O O . LEU A 1 278 ? -18.089 -9.519 1.902 1.00 86.94 278 LEU A O 1
ATOM 2158 N N . ALA A 1 279 ? -16.778 -11.186 2.647 1.00 70.38 279 ALA A N 1
ATOM 2159 C CA . ALA A 1 279 ? -17.262 -12.240 1.738 1.00 70.38 279 ALA A CA 1
ATOM 2160 C C . ALA A 1 279 ? -18.030 -13.380 2.418 1.00 70.38 279 ALA A C 1
ATOM 2162 O O . ALA A 1 279 ? -18.712 -14.137 1.681 1.00 70.38 279 ALA A O 1
#

Secondary structure (DSSP, 8-state):
-PPPP-GGG--S-HHHHHHHHHHHHHHHHHHHTTTSTTHHHHHHHHHHHHHHHHHHHHHHHHHHHHHTT-TTHHHHHHHHHHHHHHHHHHHHHHHH-GGGS-HHHHHHHHIIIIIHIIIIIIHHHHHHHTT-HHHHHHHHT--TT-SSTTGGG--GGG-EEEEE-S-HHHHHHHHHHHHHTT--EEEEESSHHHHHHHHHH---SEEEEESEETTEEHHHHHHHHHTS-HHHHT--EEEEESS--HHHHHHHHHHT-SEEEESSPPHHHHHHHHHHH--

Sequence (279 aa):
MGITWSEMMSVGVPVLDSDHKTLIGLINLLQRSIGDDEEYAAVGSVLQALQDYAAHHFAREEKMMEACRYPLLERHHLTHDGFVERVQALKVRYDEDHSSVRARDCLTFLNGWLINHICTTDMNYRAWVIGHSGALAAAAGLSMAGNGRKAEAIDWPSLRVLVVDDNVNFAEIIRTILEGVGVTRLLTVHDLAAARDALGGQGWDMMICDWHVGEESGLDLVKWVRRGPPDVAALPILILSGHERMTNRDLALLAGANEFMEKPVSARNLLMGIGRLLA

Radius of gyration: 19.44 Å; chains: 1; bounding box: 49×35×53 Å

pLDDT: mean 90.15, std 9.53, range [46.31, 98.0]